Protein 7HI9 (pdb70)

Solvent-accessible surface area: 9323 Å² total; per-residue (Å²): 194,50,172,18,25,26,47,83,46,118,31,0,69,95,0,71,144,42,36,1,0,4,18,2,36,127,98,11,116,132,9,36,0,26,1,46,0,65,10,53,44,16,68,66,120,23,65,16,18,0,36,0,19,22,54,40,50,46,130,44,83,38,87,52,63,145,39,106,31,49,82,19,37,178,53,72,123,150,23,76,120,32,80,27,108,10,88,60,24,74,33,103,0,50,47,2,55,154,54,73,7,40,2,40,138,0,69,0,2,50,106,136,68,50,76,58,32,3,25,4,22,32,57,11,44,7,34,0,70,1,23,4,34,85,66,79,23,122,149,182,94,94,31,64,58,64,8,67,49,0,42,1,0,0,0,86,55,70,75,11,122,95,0,54,57,26,17,135,147,80,130

B-factor: mean 25.74, std 10.63, range [13.86, 92.2]

GO terms:
  GO:1990837 sequence-specific double-stranded DNA binding (F, IDA)
  GO:0005634 nucleus (C, IDA)
  GO:0007498 mesoderm development (P, TAS)
  GO:0008595 anterior/posterior axis specification, embryo (P, TAS)
  GO:0003007 heart morphogenesis (P, IDA)
  GO:0000785 chromatin (C, IDA)
  GO:0000978 RNA polymerase II cis-regulatory region sequence-specific DNA binding (F, IDA)
  GO:0000981 DNA-binding transcription factor activity, RNA polymerase II-specific (F, IDA)
  GO:0045944 positive regulation of transcription by RNA polymerase II (P, IDA)
  GO:0060379 cardiac muscle cell myoblast differentiation (P, IDA)
  GO:0061629 RNA polymerase II-specific DNA-binding transcription factor binding (F, IPI)
  GO:0005654 nucleoplasm (C, IDA)

Radius of gyration: 16.64 Å; Cα contacts (8 Å, |Δi|>4): 382; chains: 1; bounding box: 37×45×32 Å

Secondary structure (DSSP, 8-state):
--EEEETTHHHHHHHHHH--EEE-BSS-EE-SSPPEEEEESS-TTSEEEEEEEEEE--SSEEEEETTEEEEEESPPSPPP---EEPTT-SEEHHHHHHS-EE-TT-EEESS--STT-EE--TT-EEEEEEEEEETT-TT--EEEEE-GGG-EEEESS---HHHHHHHHHH-

Structure (mmCIF, N/CA/C/O backbone):
data_7HI9
#
_entry.id   7HI9
#
_cell.length_a   99.734
_cell.length_b   99.734
_cell.length_c   99.325
_cell.angle_alpha   90.000
_cell.angle_beta   90.000
_cell.angle_gamma   120.000
#
_symmetry.space_group_name_H-M   'H 3 2'
#
loop_
_entity.id
_entity.type
_entity.pdbx_description
1 polymer 'T-box transcription factor T'
2 non-polymer 'SODIUM ION'
3 water water
#
loop_
_atom_site.group_PDB
_atom_site.id
_atom_site.type_symbol
_atom_site.label_atom_id
_atom_site.label_alt_id
_atom_site.label_comp_id
_atom_site.label_asym_id
_atom_site.label_entity_id
_atom_site.label_seq_id
_atom_site.pdbx_PDB_ins_code
_atom_site.Cartn_x
_atom_site.Cartn_y
_atom_site.Cartn_z
_atom_site.occupancy
_atom_site.B_iso_or_equiv
_atom_site.auth_seq_id
_at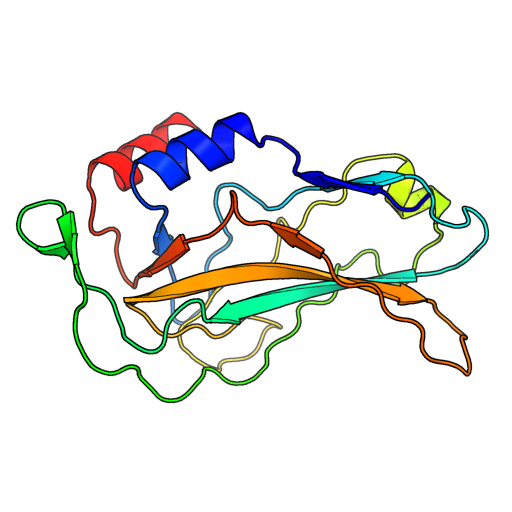om_site.auth_comp_id
_atom_site.auth_asym_id
_atom_site.auth_atom_id
_atom_site.pdbx_PDB_model_num
ATOM 1 N N . GLU A 1 2 ? 0.093 -7.215 1.589 1.00 31.16 41 GLU A N 1
ATOM 2 C CA . GLU A 1 2 ? 1.078 -8.284 1.901 1.00 32.21 41 GLU A CA 1
ATOM 3 C C . GLU A 1 2 ? 0.668 -9.563 1.148 1.00 28.44 41 GLU A C 1
ATOM 4 O O . GLU A 1 2 ? -0.564 -9.783 0.909 1.00 27.30 41 GLU A O 1
ATOM 10 N N . LEU A 1 3 ? 1.646 -10.400 0.811 1.00 22.92 42 LEU A N 1
ATOM 11 C CA . LEU A 1 3 ? 1.348 -11.696 0.148 1.00 21.10 42 LEU A CA 1
ATOM 12 C C . LEU A 1 3 ? 0.603 -12.584 1.145 1.00 21.23 42 LEU A C 1
ATOM 13 O O . LEU A 1 3 ? 1.111 -12.841 2.262 1.00 22.49 42 LEU A O 1
ATOM 18 N N . ARG A 1 4 ? -0.532 -13.090 0.705 1.00 19.56 43 ARG A N 1
ATOM 19 C CA . ARG A 1 4 ? -1.408 -14.003 1.469 1.00 21.34 43 ARG A CA 1
ATOM 20 C C . ARG A 1 4 ? -1.739 -15.171 0.554 1.00 18.93 43 ARG A C 1
ATOM 21 O O . ARG A 1 4 ? -2.283 -14.921 -0.531 1.00 20.86 43 ARG A O 1
ATOM 29 N N . VAL A 1 5 ? -1.479 -16.404 1.006 1.00 18.76 44 VAL A N 1
ATOM 30 C CA . VAL A 1 5 ? -1.860 -17.629 0.283 1.00 18.67 44 VAL A CA 1
ATOM 31 C C . VAL A 1 5 ? -2.745 -18.454 1.212 1.00 19.87 44 VAL A C 1
ATOM 32 O O . VAL A 1 5 ? -2.195 -19.109 2.115 1.00 25.18 44 VAL A O 1
ATOM 36 N N . GLY A 1 6 ? -4.024 -18.511 0.891 1.00 19.86 45 GLY A N 1
ATOM 37 C CA . GLY A 1 6 ? -5.036 -19.141 1.752 1.00 20.63 45 GLY A CA 1
ATOM 38 C C . GLY A 1 6 ? -5.483 -20.463 1.195 1.00 18.53 45 GLY A C 1
ATOM 39 O O . GLY A 1 6 ? -5.783 -20.544 0.013 1.00 18.82 45 GLY A O 1
ATOM 40 N N . LEU A 1 7 ? -5.623 -21.458 2.080 1.00 18.08 46 LEU A N 1
ATOM 41 C CA . LEU A 1 7 ? -6.161 -22.767 1.661 1.00 17.52 46 LEU A CA 1
ATOM 42 C C . LEU A 1 7 ? -7.651 -22.632 1.386 1.00 17.60 46 LEU A C 1
ATOM 43 O O . LEU A 1 7 ? -8.362 -22.130 2.230 1.00 19.99 46 LEU A O 1
ATOM 48 N N . GLU A 1 8 ? -8.053 -23.091 0.237 1.00 17.65 47 GLU A N 1
ATOM 49 C CA . GLU A 1 8 ? -9.493 -23.230 -0.089 1.00 18.26 47 GLU A CA 1
ATOM 50 C C . GLU A 1 8 ? -10.012 -24.539 0.497 1.00 18.75 47 GLU A C 1
ATOM 51 O O . GLU A 1 8 ? -9.264 -25.518 0.639 1.00 18.37 47 GLU A O 1
ATOM 57 N N . GLU A 1 9 ? -11.307 -24.567 0.759 1.00 18.90 48 GLU A N 1
ATOM 58 C CA . GLU A 1 9 ? -11.982 -25.788 1.258 1.00 18.86 48 GLU A CA 1
ATOM 59 C C . GLU A 1 9 ? -11.263 -26.299 2.507 1.00 17.91 48 GLU A C 1
ATOM 60 O O . GLU A 1 9 ? -11.156 -27.528 2.681 1.00 18.14 48 GLU A O 1
ATOM 66 N N . SER A 1 10 ? -10.814 -25.431 3.387 1.00 18.31 49 SER A N 1
ATOM 67 C CA . SER A 1 10 ? -10.100 -25.850 4.619 1.00 19.45 49 SER A CA 1
ATOM 68 C C . SER A 1 10 ? -11.010 -26.739 5.475 1.00 20.32 49 SER A C 1
ATOM 69 O O . SER A 1 10 ? -10.484 -27.710 6.061 1.00 21.71 49 SER A O 1
ATOM 72 N N . GLU A 1 11 ? -12.311 -26.470 5.550 1.00 20.60 50 GLU A N 1
ATOM 73 C CA . GLU A 1 11 ? -13.194 -27.282 6.421 1.00 20.86 50 GLU A CA 1
ATOM 74 C C . GLU A 1 11 ? -13.209 -28.704 5.870 1.00 19.52 50 GLU A C 1
ATOM 75 O O . GLU A 1 11 ? -13.227 -29.651 6.678 1.00 20.87 50 GLU A O 1
ATOM 81 N N . LEU A 1 12 ? -13.250 -28.864 4.559 1.00 19.10 51 LEU A N 1
ATOM 82 C CA . LEU A 1 12 ? -13.240 -30.206 3.910 1.00 19.89 51 LEU A CA 1
ATOM 83 C C . LEU A 1 12 ? -11.924 -30.903 4.242 1.00 19.56 51 LEU A C 1
ATOM 84 O O . LEU A 1 12 ? -11.909 -32.062 4.699 1.00 19.37 51 LEU A O 1
ATOM 89 N N . TRP A 1 13 ? -10.795 -30.220 4.078 1.00 18.56 52 TRP A N 1
ATOM 90 C CA . TRP A 1 13 ? -9.512 -30.858 4.421 1.00 18.33 52 TRP A CA 1
ATOM 91 C C . TRP A 1 13 ? -9.495 -31.257 5.894 1.00 18.54 52 TRP A C 1
ATOM 92 O O . TRP A 1 13 ? -8.945 -32.333 6.195 1.00 18.22 52 TRP A O 1
ATOM 103 N N . LEU A 1 14 ? -10.045 -30.427 6.775 1.00 20.53 53 LEU A N 1
ATOM 104 C CA . LEU A 1 14 ? -10.018 -30.724 8.231 1.00 20.29 53 LEU A CA 1
ATOM 105 C C . LEU A 1 14 ? -10.894 -31.965 8.541 1.00 20.26 53 LEU A C 1
ATOM 106 O O . LEU A 1 14 ? -10.538 -32.705 9.482 1.00 22.36 53 LEU A O 1
ATOM 111 N N . ARG A 1 15 ? -11.922 -32.249 7.759 1.00 20.01 54 ARG A N 1
ATOM 112 C CA . ARG A 1 15 ? -12.735 -33.468 7.986 1.00 21.36 54 ARG A CA 1
ATOM 113 C C . ARG A 1 15 ? -11.854 -34.684 7.727 1.00 21.19 54 ARG A C 1
ATOM 114 O O . ARG A 1 15 ? -11.966 -35.679 8.449 1.00 22.61 54 ARG A O 1
ATOM 122 N N . PHE A 1 16 ? -11.011 -34.627 6.697 1.00 19.14 55 PHE A N 1
ATOM 123 C CA . PHE A 1 16 ? -10.076 -35.732 6.392 1.00 19.26 55 PHE A CA 1
ATOM 124 C C . PHE A 1 16 ? -8.980 -35.795 7.440 1.00 19.09 55 PHE A C 1
ATOM 125 O O . PHE A 1 16 ? -8.691 -36.876 7.945 1.00 19.93 55 PHE A O 1
ATOM 133 N N . LYS A 1 17 ? -8.427 -34.644 7.820 1.00 18.72 56 LYS A N 1
ATOM 134 C CA . LYS A 1 17 ? -7.308 -34.641 8.783 1.00 19.59 56 LYS A CA 1
ATOM 135 C C . LYS A 1 17 ? -7.766 -35.188 10.139 1.00 19.60 56 LYS A C 1
ATOM 136 O O . LYS A 1 17 ? -6.974 -35.881 10.814 1.00 21.34 56 LYS A O 1
ATOM 142 N N . GLU A 1 18 ? -9.008 -34.930 10.522 1.00 20.73 57 GLU A N 1
ATOM 143 C CA . GLU A 1 18 ? -9.488 -35.443 11.840 1.00 26.84 57 GLU A CA 1
ATOM 144 C C . GLU A 1 18 ? -9.426 -36.978 11.846 1.00 26.12 57 GLU A C 1
ATOM 145 O O . GLU A 1 18 ? -9.134 -37.521 12.937 1.00 26.29 57 GLU A O 1
ATOM 151 N N . LEU A 1 19 ? -9.588 -37.645 10.703 1.00 22.67 58 LEU A N 1
ATOM 152 C CA . LEU A 1 19 ? -9.533 -39.129 10.593 1.00 22.85 58 LEU A CA 1
ATOM 153 C C . LEU A 1 19 ? -8.099 -39.626 10.397 1.00 20.78 58 LEU A C 1
ATOM 154 O O . LEU A 1 19 ? -7.851 -40.828 10.502 1.00 21.16 58 LEU A O 1
ATOM 159 N N . THR A 1 20 ? -7.188 -38.684 10.115 1.00 18.38 59 THR A N 1
ATOM 160 C CA . THR A 1 20 ? -5.855 -38.912 9.535 1.00 18.17 59 THR A CA 1
ATOM 161 C C . THR A 1 20 ? -6.068 -39.121 8.056 1.00 17.34 59 THR A C 1
ATOM 162 O O . THR A 1 20 ? -6.619 -40.144 7.617 1.00 16.28 59 THR A O 1
ATOM 166 N N . ASN A 1 21 ? -5.601 -38.187 7.237 1.00 16.57 60 ASN A N 1
ATOM 167 C CA . ASN A 1 21 ? -5.871 -38.255 5.793 1.00 16.21 60 ASN A CA 1
ATOM 168 C C . ASN A 1 21 ? -4.927 -39.271 5.140 1.00 16.82 60 ASN A C 1
ATOM 169 O O . ASN A 1 21 ? -3.778 -39.506 5.634 1.00 16.50 60 ASN A O 1
ATOM 174 N N . GLU A 1 22 ? -5.347 -39.924 4.078 1.00 16.45 61 GLU A N 1
ATOM 175 C CA . GLU A 1 22 ? -4.597 -40.919 3.309 1.00 16.34 61 GLU A CA 1
ATOM 176 C C . GLU A 1 22 ? -4.693 -40.545 1.828 1.00 17.21 61 GLU A C 1
ATOM 177 O O . GLU A 1 22 ? -5.814 -40.147 1.365 1.00 18.49 61 GLU A O 1
ATOM 183 N N . MET A 1 23 ? -3.619 -40.673 1.080 1.00 17.03 62 MET A N 1
ATOM 184 C CA . MET A 1 23 ? -3.664 -40.523 -0.379 1.00 17.12 62 MET A CA 1
ATOM 185 C C . MET A 1 23 ? -3.087 -41.779 -0.995 1.00 18.36 62 MET A C 1
ATOM 186 O O . MET A 1 23 ? -1.992 -42.194 -0.579 1.00 19.83 62 MET A O 1
ATOM 191 N N . ILE A 1 24 ? -3.777 -42.350 -1.970 1.00 18.48 63 ILE A N 1
ATOM 192 C CA . ILE A 1 24 ? -3.270 -43.521 -2.729 1.00 20.81 63 ILE A CA 1
ATOM 193 C C . ILE A 1 24 ? -2.100 -43.144 -3.619 1.00 20.29 63 ILE A C 1
ATOM 194 O O . ILE A 1 24 ? -2.178 -42.149 -4.374 1.00 23.75 63 ILE A O 1
ATOM 199 N N . VAL A 1 25 ? -1.053 -43.944 -3.589 1.00 21.10 64 VAL A N 1
ATOM 200 C CA . VAL A 1 25 ? 0.064 -43.910 -4.557 1.00 20.21 64 VAL A CA 1
ATOM 201 C C . VAL A 1 25 ? -0.026 -45.201 -5.380 1.00 24.70 64 VAL A C 1
ATOM 202 O O . VAL A 1 25 ? -0.345 -46.265 -4.792 1.00 25.92 64 VAL A O 1
ATOM 206 N N . THR A 1 26 ? 0.191 -45.078 -6.689 1.00 26.27 65 THR A N 1
ATOM 207 C CA . THR A 1 26 ? 0.159 -46.211 -7.644 1.00 27.34 65 THR A CA 1
ATOM 208 C C . THR A 1 26 ? 1.343 -46.099 -8.594 1.00 27.90 65 THR A C 1
ATOM 209 O O . THR A 1 26 ? 2.009 -45.027 -8.678 1.00 24.21 65 THR A O 1
ATOM 213 N N . LYS A 1 27 ? 1.608 -47.187 -9.314 1.00 29.04 66 LYS A N 1
ATOM 214 C CA . LYS A 1 27 ? 2.717 -47.219 -10.286 1.00 31.87 66 LYS A CA 1
ATOM 215 C C . LYS A 1 27 ? 2.537 -46.068 -11.286 1.00 29.99 66 LYS A C 1
ATOM 216 O O . LYS A 1 27 ? 3.524 -45.357 -11.554 1.00 30.71 66 LYS A O 1
ATOM 222 N N . ASN A 1 28 ? 1.318 -45.871 -11.773 1.00 31.72 67 ASN A N 1
ATOM 223 C CA . ASN A 1 28 ? 1.097 -44.922 -12.895 1.00 34.73 67 ASN A CA 1
ATOM 224 C C . ASN A 1 28 ? 0.649 -43.560 -12.370 1.00 33.85 67 ASN A C 1
ATOM 225 O O . ASN A 1 28 ? 0.577 -42.600 -13.188 1.00 34.57 67 ASN A O 1
ATOM 230 N N . GLY A 1 29 ? 0.399 -43.461 -11.066 1.00 30.23 68 GLY A N 1
ATOM 231 C CA . GLY A 1 29 ? 0.124 -42.169 -10.410 1.00 28.06 68 GLY A CA 1
ATOM 232 C C . GLY A 1 29 ? -1.355 -41.927 -10.262 1.00 27.06 68 GLY A C 1
ATOM 233 O O . GLY A 1 29 ? -2.133 -42.292 -11.173 1.00 28.78 68 GLY A O 1
ATOM 234 N N . ARG A 1 30 ? -1.733 -41.310 -9.144 1.00 24.03 69 ARG A N 1
ATOM 235 C CA . ARG A 1 30 ? -3.125 -41.086 -8.745 1.00 23.53 69 ARG A CA 1
ATOM 236 C C . ARG A 1 30 ? -3.292 -39.615 -8.363 1.00 24.54 69 ARG A C 1
ATOM 237 O O . ARG A 1 30 ? -2.500 -39.085 -7.546 1.00 22.64 69 ARG A O 1
ATOM 245 N N . ARG A 1 31 ? -4.317 -38.980 -8.908 1.00 23.25 70 ARG A N 1
ATOM 246 C CA . ARG A 1 31 ? -4.702 -37.603 -8.511 1.00 23.10 70 ARG A CA 1
ATOM 247 C C . ARG A 1 31 ? -5.158 -37.584 -7.054 1.00 23.67 70 ARG A C 1
ATOM 248 O O . ARG A 1 31 ? -5.618 -38.600 -6.515 1.00 23.15 70 ARG A O 1
ATOM 256 N N . MET A 1 32 ? -5.008 -36.435 -6.416 1.00 20.79 71 MET A N 1
ATOM 257 C CA . MET A 1 32 ? -5.416 -36.255 -5.017 1.00 21.68 71 MET A CA 1
ATOM 258 C C . MET A 1 32 ? -6.908 -35.959 -4.912 1.00 21.21 71 MET A C 1
ATOM 259 O O . MET A 1 32 ? -7.485 -35.252 -5.796 1.00 21.34 71 MET A O 1
ATOM 264 N N . PHE A 1 33 ? -7.527 -36.411 -3.833 1.00 19.96 72 PHE A N 1
ATOM 265 C CA . PHE A 1 33 ? -8.802 -35.888 -3.316 1.00 19.19 72 PHE A CA 1
ATOM 266 C C . PHE A 1 33 ? -8.700 -35.712 -1.817 1.00 20.26 72 PHE A C 1
ATOM 267 O O . PHE A 1 33 ? -8.336 -36.682 -1.149 1.00 23.36 72 PHE A O 1
ATOM 275 N N . PRO A 1 34 ? -9.033 -34.561 -1.214 1.00 20.23 73 PRO A N 1
ATOM 276 C CA . PRO A 1 34 ? -9.340 -33.326 -1.939 1.00 19.55 73 PRO A CA 1
ATOM 277 C C . PRO A 1 34 ? -8.155 -32.873 -2.805 1.00 20.58 73 PRO A C 1
ATOM 278 O O . PRO A 1 34 ? -7.031 -33.255 -2.615 1.00 20.40 73 PRO A O 1
ATOM 282 N N . VAL A 1 35 ? -8.492 -31.985 -3.732 1.00 23.07 74 VAL A N 1
ATOM 283 C CA . VAL A 1 35 ? -7.489 -31.269 -4.549 1.00 21.78 74 VAL A CA 1
ATOM 284 C C . VAL A 1 35 ? -6.994 -30.074 -3.750 1.00 19.35 74 VAL A C 1
ATOM 285 O O . VAL A 1 35 ? -7.814 -29.317 -3.209 1.00 21.59 74 VAL A O 1
ATOM 289 N N . LEU A 1 36 ? -5.684 -29.860 -3.781 1.00 18.39 75 LEU A N 1
ATOM 290 C CA . LEU A 1 36 ? -5.082 -28.643 -3.184 1.00 18.40 75 LEU A CA 1
ATOM 291 C C . LEU A 1 36 ? -5.409 -27.430 -4.052 1.00 19.06 75 LEU A C 1
ATOM 292 O O . LEU A 1 36 ? -5.053 -27.416 -5.209 1.00 18.40 75 LEU A O 1
ATOM 297 N N . LYS A 1 37 ? -6.078 -26.463 -3.442 1.00 17.31 76 LYS A N 1
ATOM 298 C CA . LYS A 1 37 ? -6.502 -25.199 -4.103 1.00 17.88 76 LYS A CA 1
ATOM 299 C C . LYS A 1 37 ? -6.230 -24.076 -3.123 1.00 17.19 76 LYS A C 1
ATOM 300 O O . LYS A 1 37 ? -6.530 -24.195 -1.956 1.00 17.05 76 LYS A O 1
ATOM 306 N N . VAL A 1 38 ? -5.648 -22.983 -3.627 1.00 16.70 77 VAL A N 1
ATOM 307 C CA . VAL A 1 38 ? -5.349 -21.813 -2.774 1.00 16.95 77 VAL A CA 1
ATOM 308 C C . VAL A 1 38 ? -5.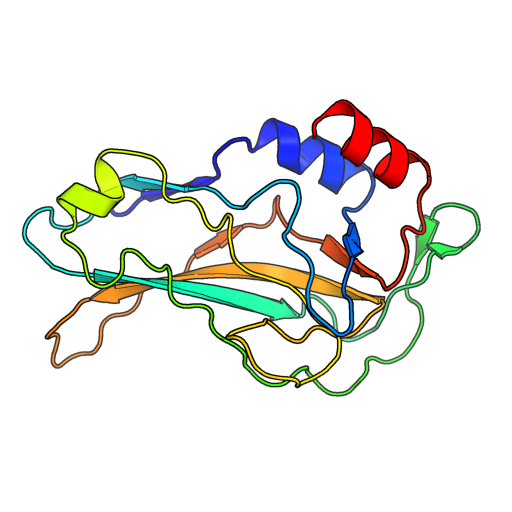829 -20.539 -3.434 1.00 16.64 77 VAL A C 1
ATOM 309 O O . VAL A 1 38 ? -5.872 -20.445 -4.646 1.00 19.74 77 VAL A O 1
ATOM 313 N N . ASN A 1 39 ? -6.137 -19.582 -2.583 1.00 17.44 78 ASN A N 1
ATOM 314 C CA . ASN A 1 39 ? -6.417 -18.201 -3.024 1.00 17.75 78 ASN A CA 1
ATOM 315 C C . ASN A 1 39 ? -5.189 -17.353 -2.692 1.00 17.57 78 ASN A C 1
ATOM 316 O O . ASN A 1 39 ? -4.388 -17.672 -1.789 1.00 18.41 78 ASN A O 1
ATOM 321 N N . VAL A 1 40 ? -4.937 -16.408 -3.559 1.00 17.11 79 VAL A N 1
ATOM 322 C CA . VAL A 1 40 ? -3.700 -15.592 -3.491 1.00 18.15 79 VAL A CA 1
ATOM 323 C C . VAL A 1 40 ? -4.076 -14.119 -3.573 1.00 18.06 79 VAL A C 1
ATOM 324 O O . VAL A 1 40 ? -4.802 -13.709 -4.488 1.00 18.78 79 VAL A O 1
ATOM 328 N N . SER A 1 41 ? -3.510 -13.356 -2.664 1.00 19.37 80 SER A N 1
ATOM 329 C CA . SER A 1 41 ? -3.523 -11.879 -2.771 1.00 20.00 80 SER A CA 1
ATOM 330 C C . SER A 1 41 ? -2.128 -11.326 -2.482 1.00 18.46 80 SER A C 1
ATOM 331 O O . SER A 1 41 ? -1.329 -11.976 -1.860 1.00 17.85 80 SER A O 1
ATOM 334 N N . GLY A 1 42 ? -1.860 -10.109 -2.938 1.00 19.04 81 GLY A N 1
ATOM 335 C CA . GLY A 1 42 ? -0.626 -9.403 -2.577 1.00 18.36 81 GLY A CA 1
ATOM 336 C C . GLY A 1 42 ? 0.545 -9.717 -3.478 1.00 18.65 81 GLY A C 1
ATOM 337 O O . GLY A 1 42 ? 1.686 -9.326 -3.119 1.00 21.85 81 GLY A O 1
ATOM 338 N N . LEU A 1 43 ? 0.348 -10.415 -4.607 1.00 18.01 82 LEU A N 1
ATOM 339 C CA . LEU A 1 43 ? 1.382 -10.455 -5.681 1.00 17.93 82 LEU A CA 1
ATOM 340 C C . LEU A 1 43 ? 1.341 -9.112 -6.418 1.00 17.41 82 LEU A C 1
ATOM 341 O O . LEU A 1 43 ? 0.342 -8.386 -6.328 1.00 18.49 82 LEU A O 1
ATOM 346 N N . ASP A 1 44 ? 2.424 -8.825 -7.148 1.00 17.97 83 ASP A N 1
ATOM 347 C CA . ASP A 1 44 ? 2.425 -7.711 -8.112 1.00 19.03 83 ASP A CA 1
ATOM 348 C C . ASP A 1 44 ? 1.590 -8.198 -9.277 1.00 18.22 83 ASP A C 1
ATOM 349 O O . ASP A 1 44 ? 1.973 -9.160 -9.920 1.00 17.73 83 ASP A O 1
ATOM 354 N N . PRO A 1 45 ? 0.425 -7.598 -9.551 1.00 17.75 84 PRO A N 1
ATOM 355 C CA . PRO A 1 45 ? -0.382 -8.037 -10.685 1.00 17.76 84 PRO A CA 1
ATOM 356 C C . PRO A 1 45 ? 0.353 -8.013 -12.030 1.00 19.52 84 PRO A C 1
ATOM 357 O O . PRO A 1 45 ? 0.010 -8.795 -12.901 1.00 20.04 84 PRO A O 1
ATOM 361 N N . ASN A 1 46 ? 1.322 -7.104 -12.165 1.00 20.10 85 ASN A N 1
ATOM 362 C CA . ASN A 1 46 ? 2.073 -6.873 -13.409 1.00 21.34 85 ASN A CA 1
ATOM 363 C C . ASN A 1 46 ? 3.239 -7.855 -13.566 1.00 21.05 85 ASN A C 1
ATOM 364 O O . ASN A 1 46 ? 3.746 -8.019 -14.688 1.00 23.73 85 ASN A O 1
ATOM 369 N N . ALA A 1 47 ? 3.719 -8.477 -12.494 1.00 18.11 86 ALA A N 1
ATOM 370 C CA . ALA A 1 47 ? 4.895 -9.354 -12.561 1.00 18.64 86 ALA A CA 1
ATOM 371 C C . ALA A 1 47 ? 4.487 -10.746 -13.013 1.00 18.06 86 ALA A C 1
ATOM 372 O O . ALA A 1 47 ? 3.300 -11.024 -13.001 1.00 18.00 86 ALA A O 1
ATOM 374 N N . MET A 1 48 ? 5.455 -11.556 -13.428 1.00 17.92 87 MET A N 1
ATOM 375 C CA . MET A 1 48 ? 5.181 -12.961 -13.808 1.00 17.12 87 MET A CA 1
ATOM 376 C C . MET A 1 48 ? 5.796 -13.857 -12.763 1.00 17.03 87 MET A C 1
ATOM 377 O O . MET A 1 48 ? 6.841 -13.555 -12.210 1.00 17.47 87 MET A O 1
ATOM 382 N N . TYR A 1 49 ? 5.083 -14.925 -12.462 1.00 16.79 88 TYR A N 1
ATOM 383 C CA . TYR A 1 49 ? 5.437 -15.933 -11.459 1.00 17.28 88 TYR A CA 1
ATOM 384 C C . TYR A 1 49 ? 5.125 -17.330 -11.980 1.00 16.85 88 TYR A C 1
ATOM 385 O O . TYR A 1 49 ? 4.190 -17.501 -12.767 1.00 16.33 88 TYR A O 1
ATOM 394 N N . SER A 1 50 ? 5.888 -18.310 -11.504 1.00 17.51 89 SER A N 1
ATOM 395 C CA . SER A 1 50 ? 5.532 -19.744 -11.593 1.00 16.84 89 SER A CA 1
ATOM 396 C C . SER A 1 50 ? 5.144 -20.263 -10.203 1.00 16.04 89 SER A C 1
ATOM 397 O O . SER A 1 50 ? 5.676 -19.758 -9.187 1.00 16.05 89 SER A O 1
ATOM 400 N N . PHE A 1 51 ? 4.192 -21.170 -10.182 1.00 16.20 90 PHE A N 1
ATOM 401 C CA . PHE A 1 51 ? 3.721 -21.843 -8.947 1.00 17.00 90 PHE A CA 1
ATOM 402 C C . PHE A 1 51 ? 4.236 -23.271 -8.992 1.00 17.50 90 PHE A C 1
ATOM 403 O O . PHE A 1 51 ? 3.974 -23.969 -9.965 1.00 18.68 90 PHE A O 1
ATOM 411 N N . LEU A 1 52 ? 4.914 -23.698 -7.938 1.00 17.38 91 LEU A N 1
ATOM 412 C CA . LEU A 1 52 ? 5.466 -25.065 -7.827 1.00 18.43 91 LEU A CA 1
ATOM 413 C C . LEU A 1 52 ? 4.878 -25.728 -6.576 1.00 18.06 91 LEU A C 1
ATOM 414 O O . LEU A 1 52 ? 4.537 -25.059 -5.597 1.00 18.95 91 LEU A O 1
ATOM 419 N N . LEU A 1 53 ? 4.777 -27.046 -6.621 1.00 18.77 92 LEU A N 1
ATOM 420 C CA . LEU A 1 53 ? 4.258 -27.824 -5.480 1.00 17.25 92 LEU A CA 1
ATOM 421 C C . LEU A 1 53 ? 5.263 -28.918 -5.177 1.00 16.84 92 LEU A C 1
ATOM 422 O O . LEU A 1 53 ? 5.618 -29.664 -6.094 1.00 18.21 92 LEU A O 1
ATOM 427 N N . ASP A 1 54 ? 5.579 -29.092 -3.909 1.00 16.80 93 ASP A N 1
ATOM 428 C CA . ASP A 1 54 ? 6.326 -30.294 -3.477 1.00 17.79 93 ASP A CA 1
ATOM 429 C C . ASP A 1 54 ? 5.705 -30.789 -2.185 1.00 17.98 93 ASP A C 1
ATOM 430 O O . ASP A 1 54 ? 4.768 -30.189 -1.672 1.00 16.96 93 ASP A O 1
ATOM 435 N N . PHE A 1 55 ? 6.252 -31.886 -1.660 1.00 17.83 94 PHE A N 1
ATOM 436 C CA . PHE A 1 55 ? 5.695 -32.602 -0.501 1.00 18.52 94 PHE A CA 1
ATOM 437 C C . PHE A 1 55 ? 6.806 -32.845 0.497 1.00 19.24 94 PHE A C 1
ATOM 438 O O . PHE A 1 55 ? 7.818 -33.435 0.088 1.00 24.20 94 PHE A O 1
ATOM 446 N N . VAL A 1 56 ? 6.663 -32.287 1.688 1.00 19.16 95 VAL A N 1
ATOM 447 C CA . VAL A 1 56 ? 7.728 -32.370 2.714 1.00 18.28 95 VAL A CA 1
ATOM 448 C C . VAL A 1 56 ? 7.424 -33.558 3.636 1.00 18.94 95 VAL A C 1
ATOM 449 O O . VAL A 1 56 ? 6.305 -33.629 4.125 1.00 18.81 95 VAL A O 1
ATOM 453 N N . ALA A 1 57 ? 8.396 -34.432 3.844 1.00 21.65 96 ALA A N 1
ATOM 454 C CA . ALA A 1 57 ? 8.308 -35.553 4.807 1.00 21.81 96 ALA A CA 1
ATOM 455 C C . ALA A 1 57 ? 8.135 -34.990 6.206 1.00 21.43 96 ALA A C 1
ATOM 456 O O . ALA A 1 57 ? 8.933 -34.143 6.623 1.00 22.05 96 ALA A O 1
ATOM 458 N N . ALA A 1 58 ? 7.128 -35.468 6.959 1.00 20.82 97 ALA A N 1
ATOM 459 C CA . ALA A 1 58 ? 6.725 -34.897 8.263 1.00 22.77 97 ALA A CA 1
ATOM 460 C C . ALA A 1 58 ? 7.525 -35.555 9.397 1.00 25.78 97 ALA A C 1
ATOM 461 O O . ALA A 1 58 ? 7.706 -34.901 10.450 1.00 29.08 97 ALA A O 1
ATOM 463 N N . ASP A 1 59 ? 8.078 -36.756 9.221 1.00 25.37 98 ASP A N 1
ATOM 464 C CA . ASP A 1 59 ? 8.532 -37.551 10.399 1.00 25.75 98 ASP A CA 1
ATOM 465 C C . ASP A 1 59 ? 9.818 -38.301 10.117 1.00 25.47 98 ASP A C 1
ATOM 466 O O . ASP A 1 59 ? 10.063 -38.644 8.962 1.00 26.72 98 ASP A O 1
ATOM 471 N N . ASN A 1 60 ? 10.541 -38.672 11.198 1.00 25.16 99 ASN A N 1
ATOM 472 C CA . ASN A 1 60 ? 11.743 -39.547 11.120 1.00 27.59 99 ASN A CA 1
ATOM 473 C C . ASN A 1 60 ? 11.345 -41.010 11.367 1.00 26.30 99 ASN A C 1
ATOM 474 O O . ASN A 1 60 ? 12.164 -41.804 11.863 1.00 26.87 99 ASN A O 1
ATOM 479 N N . HIS A 1 61 ? 10.140 -41.397 10.981 1.00 24.05 100 HIS A N 1
ATOM 480 C CA . HIS A 1 61 ? 9.635 -42.773 11.152 1.00 21.75 100 HIS A CA 1
ATOM 481 C C . HIS A 1 61 ? 8.455 -42.947 10.207 1.00 21.79 100 HIS A C 1
ATOM 482 O O . HIS A 1 61 ? 7.955 -41.919 9.657 1.00 23.64 100 HIS A O 1
ATOM 489 N N . ARG A 1 62 ? 8.090 -44.173 9.983 1.00 22.18 101 ARG A N 1
ATOM 490 C CA . ARG A 1 62 ? 6.890 -44.496 9.201 1.00 21.87 101 ARG A CA 1
ATOM 491 C C . ARG A 1 62 ? 5.740 -44.750 10.162 1.00 19.67 101 ARG A C 1
ATOM 492 O O . ARG A 1 62 ? 5.854 -44.709 11.365 1.00 19.17 101 ARG A O 1
ATOM 500 N N . TRP A 1 63 ? 4.597 -44.956 9.561 1.00 18.03 102 TRP A N 1
ATOM 501 C CA . TRP A 1 63 ? 3.323 -45.127 10.269 1.00 18.66 102 TRP A CA 1
ATOM 502 C C . TRP A 1 63 ? 2.768 -46.507 9.918 1.00 17.72 102 TRP A C 1
ATOM 503 O O . TRP A 1 63 ? 3.138 -47.106 8.903 1.00 19.30 102 TRP A O 1
ATOM 514 N N A LYS A 1 64 ? 1.873 -46.980 10.770 0.50 19.70 103 LYS A N 1
ATOM 515 N N B LYS A 1 64 ? 1.879 -46.987 10.771 0.50 18.80 103 LYS A N 1
ATOM 516 C CA A LYS A 1 64 ? 1.093 -48.210 10.537 0.50 19.78 103 LYS A CA 1
ATOM 517 C CA B LYS A 1 64 ? 1.089 -48.204 10.509 0.50 18.27 103 LYS A CA 1
ATOM 518 C C A LYS A 1 64 ? -0.263 -48.071 11.217 0.50 18.07 103 LYS A C 1
ATOM 519 C C B LYS A 1 64 ? -0.258 -48.079 11.216 0.50 17.23 103 LYS A C 1
ATOM 520 O O A LYS A 1 64 ? -0.369 -47.380 12.225 0.50 17.64 103 LYS A O 1
ATOM 521 O O B LYS A 1 64 ? -0.361 -47.389 12.224 0.50 16.82 103 LYS A O 1
ATOM 532 N N . TYR A 1 65 ? -1.267 -48.709 10.609 1.00 18.45 104 TYR A N 1
ATOM 533 C CA . TYR A 1 65 ? -2.656 -48.644 11.073 1.00 19.11 104 TYR A CA 1
ATOM 534 C C . TYR A 1 65 ? -2.960 -49.940 11.807 1.00 19.46 104 TYR A C 1
ATOM 535 O O . TYR A 1 65 ? -2.888 -50.982 11.168 1.00 21.07 104 TYR A O 1
ATOM 544 N N . VAL A 1 66 ? -3.088 -49.823 13.120 1.00 18.77 105 VAL A N 1
ATOM 545 C CA . VAL A 1 66 ? -3.194 -50.988 14.047 1.00 20.85 105 VAL A CA 1
ATOM 546 C C . VAL A 1 66 ? -4.407 -50.773 14.931 1.00 18.51 105 VAL A C 1
ATOM 547 O O . VAL A 1 66 ? -4.475 -49.761 15.612 1.00 19.70 105 VAL A O 1
ATOM 551 N N . ASN A 1 67 ? -5.328 -51.735 14.955 1.00 21.00 106 ASN A N 1
ATOM 552 C CA . ASN A 1 67 ? -6.541 -51.665 15.818 1.00 22.34 106 ASN A CA 1
ATOM 553 C C . ASN A 1 67 ? -7.261 -50.331 15.607 1.00 20.66 106 ASN A C 1
ATOM 554 O O . ASN A 1 67 ? -7.721 -49.718 16.583 1.00 21.76 106 ASN A O 1
ATOM 559 N N . GLY A 1 68 ? -7.355 -49.872 14.343 1.00 23.14 107 GLY A N 1
ATOM 560 C CA . GLY A 1 68 ? -8.121 -48.667 13.973 1.00 25.95 107 GLY A CA 1
ATOM 561 C C . GLY A 1 68 ? -7.427 -47.354 14.305 1.00 24.30 107 GLY A C 1
ATOM 562 O O . GLY A 1 68 ? -8.103 -46.308 14.363 1.00 31.72 107 GLY A O 1
ATOM 563 N N . GLU A 1 69 ? -6.108 -47.388 14.573 1.00 23.98 108 GLU A N 1
ATOM 564 C CA . GLU A 1 69 ? -5.349 -46.186 14.977 1.00 25.44 108 GLU A CA 1
ATOM 565 C C . GLU A 1 69 ? -4.036 -46.154 14.207 1.00 21.75 108 GLU A C 1
ATOM 566 O O . GLU A 1 69 ? -3.377 -47.190 14.052 1.00 22.51 108 GLU A O 1
ATOM 572 N N . TRP A 1 70 ? -3.637 -44.972 13.758 1.00 19.95 109 TRP A N 1
ATOM 573 C CA . TRP A 1 70 ? -2.295 -44.803 13.174 1.00 19.59 109 TRP A CA 1
ATOM 574 C C . TRP A 1 70 ? -1.297 -44.670 14.326 1.00 20.74 109 TRP A C 1
ATOM 575 O O . TRP A 1 70 ? -1.501 -43.865 15.255 1.00 22.56 109 TRP A O 1
ATOM 586 N N . VAL A 1 71 ? -0.255 -45.460 14.268 1.00 18.41 110 VAL A N 1
ATOM 587 C CA . VAL A 1 71 ? 0.818 -45.454 15.300 1.00 20.13 110 VAL A CA 1
ATOM 588 C C . VAL A 1 71 ? 2.154 -45.500 14.583 1.00 18.43 110 VAL A C 1
ATOM 589 O O . VAL A 1 71 ? 2.295 -45.937 13.444 1.00 17.16 110 VAL A O 1
ATOM 593 N N . PRO A 1 72 ? 3.238 -45.069 15.268 1.00 19.13 111 PRO A N 1
ATOM 594 C CA . PRO A 1 72 ? 4.574 -45.251 14.715 1.00 18.45 111 PRO A CA 1
ATOM 595 C C . PRO A 1 72 ? 4.851 -46.700 14.290 1.00 20.23 111 PRO A C 1
ATOM 596 O O . PRO A 1 72 ? 4.569 -47.611 15.061 1.00 20.59 111 PRO A O 1
ATOM 600 N N . GLY A 1 73 ? 5.354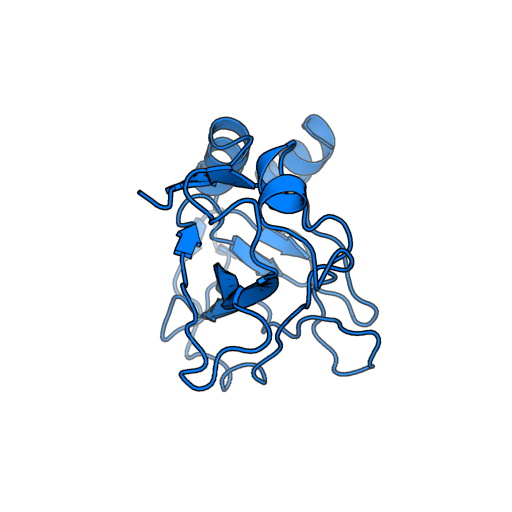 -46.892 13.071 1.00 20.24 112 GLY A N 1
ATOM 601 C CA . GLY A 1 73 ? 5.395 -48.198 12.385 1.00 23.57 112 GLY A CA 1
ATOM 602 C C . GLY A 1 73 ? 6.795 -48.620 11.979 1.00 23.69 112 GLY A C 1
ATOM 603 O O . GLY A 1 73 ? 6.950 -49.585 11.196 1.00 27.12 112 GLY A O 1
ATOM 604 N N . GLY A 1 74 ? 7.819 -47.924 12.455 1.00 21.22 113 GLY A N 1
ATOM 605 C CA . GLY A 1 74 ? 9.181 -48.344 12.097 1.00 24.46 113 GLY A CA 1
ATOM 606 C C . GLY A 1 74 ? 10.076 -47.212 11.673 1.00 26.12 113 GLY A C 1
ATOM 607 O O . GLY A 1 74 ? 9.641 -46.053 11.617 1.00 24.39 113 GLY A O 1
ATOM 608 N N . LYS A 1 75 ? 11.344 -47.536 11.377 1.00 30.01 114 LYS A N 1
ATOM 609 C CA . LYS A 1 75 ? 12.278 -46.518 10.883 1.00 31.86 114 LYS A CA 1
ATOM 610 C C . LYS A 1 75 ? 11.829 -46.212 9.457 1.00 32.27 114 LYS A C 1
ATOM 611 O O . LYS A 1 75 ? 11.155 -47.002 8.783 1.00 29.65 114 LYS A O 1
ATOM 617 N N . PRO A 1 76 ? 12.153 -45.010 8.979 1.00 30.69 115 PRO A N 1
ATOM 618 C CA . PRO A 1 76 ? 11.696 -44.587 7.662 1.00 32.30 115 PRO A CA 1
ATOM 619 C C . PRO A 1 76 ? 12.557 -45.201 6.554 1.0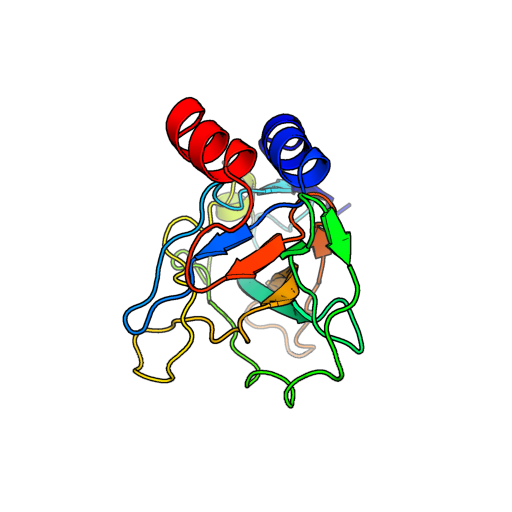0 32.52 115 PRO A C 1
ATOM 620 O O . PRO A 1 76 ? 13.695 -45.648 6.792 1.00 30.55 115 PRO A O 1
ATOM 624 N N . GLU A 1 77 ? 11.979 -45.240 5.364 1.00 29.46 116 GLU A N 1
ATOM 625 C CA . GLU A 1 77 ? 12.721 -45.479 4.116 1.00 30.84 116 GLU A CA 1
ATOM 626 C C . GLU A 1 77 ? 13.557 -44.219 3.882 1.00 32.30 116 GLU A C 1
ATOM 627 O O . GLU A 1 77 ? 13.269 -43.133 4.381 1.00 30.91 116 GLU A O 1
ATOM 633 N N . PRO A 1 78 ? 14.708 -44.345 3.203 1.00 28.16 117 PRO A N 1
ATOM 634 C CA . PRO A 1 78 ? 15.408 -43.188 2.668 1.00 28.98 117 PRO A CA 1
ATOM 635 C C . PRO A 1 78 ? 14.425 -42.242 1.962 1.00 29.46 117 PRO A C 1
ATOM 636 O O . PRO A 1 78 ? 13.518 -42.728 1.309 1.00 28.17 117 PRO A O 1
ATOM 640 N N . GLN A 1 79 ? 14.677 -40.947 2.102 1.00 32.24 118 GLN A N 1
ATOM 641 C CA . GLN A 1 79 ? 13.848 -39.850 1.536 1.00 36.06 118 GLN A CA 1
ATOM 642 C C . GLN A 1 79 ? 13.560 -40.096 0.062 1.00 37.82 118 GLN A C 1
ATOM 643 O O . GLN A 1 79 ? 14.502 -40.319 -0.703 1.00 34.93 118 GLN A O 1
ATOM 649 N N . ALA A 1 80 ? 12.287 -39.979 -0.322 1.00 36.63 119 ALA A N 1
ATOM 650 C CA . ALA A 1 80 ? 11.843 -39.963 -1.729 1.00 38.37 119 ALA A CA 1
ATOM 651 C C . ALA A 1 80 ? 12.698 -38.948 -2.495 1.00 39.88 119 ALA A C 1
ATOM 652 O O . ALA A 1 80 ? 13.141 -37.954 -1.915 1.00 38.18 119 ALA A O 1
ATOM 654 N N . PRO A 1 81 ? 13.022 -39.184 -3.788 1.00 44.73 120 PRO A N 1
ATOM 655 C CA . PRO A 1 81 ? 13.747 -38.183 -4.575 1.00 50.77 120 PRO A CA 1
ATOM 656 C C . PRO A 1 81 ? 12.968 -36.859 -4.542 1.00 51.30 120 PRO A C 1
ATOM 657 O O . PRO A 1 81 ? 11.744 -36.898 -4.498 1.00 51.00 120 PRO A O 1
ATOM 661 N N . SER A 1 82 ? 13.669 -35.727 -4.485 1.00 51.50 121 SER A N 1
ATOM 662 C CA . SER A 1 82 ? 13.039 -34.383 -4.545 1.00 52.16 121 SER A CA 1
ATOM 663 C C . SER A 1 82 ? 12.283 -34.285 -5.875 1.00 43.50 121 SER A C 1
ATOM 664 O O . SER A 1 82 ? 12.936 -34.397 -6.941 1.00 45.12 121 SER A O 1
ATOM 667 N N . CYS A 1 83 ? 10.954 -34.246 -5.813 1.00 32.92 122 CYS A N 1
ATOM 668 C CA . CYS A 1 83 ? 10.071 -34.077 -6.990 1.00 30.85 122 CYS A CA 1
ATOM 669 C C . CYS A 1 83 ? 9.298 -32.768 -6.825 1.00 28.18 122 CYS A C 1
ATOM 670 O O . CYS A 1 83 ? 8.597 -32.590 -5.806 1.00 29.47 122 CYS A O 1
ATOM 673 N N . VAL A 1 84 ? 9.407 -31.884 -7.815 1.00 25.37 123 VAL A N 1
ATOM 674 C CA . VAL A 1 84 ? 8.631 -30.624 -7.838 1.00 25.40 123 VAL A CA 1
ATOM 675 C C . VAL A 1 84 ? 7.659 -30.674 -9.020 1.00 25.86 123 VAL A C 1
ATOM 676 O O . VAL A 1 84 ? 8.008 -31.138 -10.117 1.00 28.23 123 VAL A O 1
ATOM 680 N N . TYR A 1 85 ? 6.408 -30.331 -8.773 1.00 20.98 124 TYR A N 1
ATOM 681 C CA . TYR A 1 85 ? 5.345 -30.203 -9.791 1.00 20.20 124 TYR A CA 1
ATOM 682 C C . TYR A 1 85 ? 5.219 -28.729 -10.151 1.00 21.30 124 TYR A C 1
ATOM 683 O O . TYR A 1 85 ? 5.053 -27.884 -9.265 1.00 21.57 124 TYR A O 1
ATOM 692 N N . ILE A 1 86 ? 5.303 -28.428 -11.441 1.00 20.29 125 ILE A N 1
ATOM 693 C CA . ILE A 1 86 ? 5.118 -27.039 -11.919 1.00 20.27 125 ILE A CA 1
ATOM 694 C C . ILE A 1 86 ? 3.645 -26.906 -12.275 1.00 18.18 125 ILE A C 1
ATOM 695 O O . ILE A 1 86 ? 3.140 -27.642 -13.150 1.00 19.62 125 ILE A O 1
ATOM 700 N N . HIS A 1 87 ? 2.955 -25.938 -11.680 1.00 18.41 126 HIS A N 1
ATOM 701 C CA . HIS A 1 87 ? 1.548 -25.677 -12.040 1.00 18.70 126 HIS A CA 1
ATOM 702 C C . HIS A 1 87 ? 1.465 -25.366 -13.534 1.00 19.29 126 HIS A C 1
ATOM 703 O O . HIS A 1 87 ? 2.258 -24.594 -14.042 1.00 19.30 126 HIS A O 1
ATOM 710 N N . PRO A 1 88 ? 0.582 -26.046 -14.304 1.00 19.28 127 PRO A N 1
ATOM 711 C CA . PRO A 1 88 ? 0.601 -25.888 -15.752 1.00 21.81 127 PRO A CA 1
ATOM 712 C C . PRO A 1 88 ? 0.319 -24.473 -16.293 1.00 22.65 127 PRO A C 1
ATOM 713 O O . PRO A 1 88 ? 0.619 -24.225 -17.458 1.00 24.10 127 PRO A O 1
ATOM 717 N N . ASP A 1 89 ? -0.269 -23.596 -15.474 1.00 18.68 128 ASP A N 1
ATOM 718 C CA . ASP A 1 89 ? -0.516 -22.183 -15.906 1.00 19.34 128 ASP A CA 1
ATOM 719 C C . ASP A 1 89 ? 0.787 -21.375 -15.878 1.00 19.65 128 ASP A C 1
ATOM 720 O O . ASP A 1 89 ? 0.775 -20.179 -16.299 1.00 21.56 128 ASP A O 1
ATOM 725 N N . SER A 1 90 ? 1.885 -21.931 -15.374 1.00 18.39 129 SER A N 1
ATOM 726 C CA . SER A 1 90 ? 3.180 -21.230 -15.207 1.00 19.18 129 SER A CA 1
ATOM 727 C C . SER A 1 90 ? 3.888 -21.066 -16.538 1.00 20.24 129 SER A C 1
ATOM 728 O O . SER A 1 90 ? 3.785 -21.951 -17.396 1.00 21.35 129 SER A O 1
ATOM 731 N N . PRO A 1 91 ? 4.637 -19.968 -16.756 1.00 20.95 130 PRO A N 1
ATOM 732 C CA . PRO A 1 91 ? 4.664 -18.783 -15.906 1.00 20.75 130 PRO A CA 1
ATOM 733 C C . PRO A 1 91 ? 3.432 -17.931 -16.245 1.00 20.43 130 PRO A C 1
ATOM 734 O O . PRO A 1 91 ? 2.912 -18.021 -17.325 1.00 19.76 130 PRO A O 1
ATOM 738 N N . ASN A 1 92 ? 2.995 -17.069 -15.334 1.00 18.50 131 ASN A N 1
ATOM 739 C CA . ASN A 1 92 ? 1.808 -16.241 -15.618 1.00 17.98 131 ASN A CA 1
ATOM 740 C C . ASN A 1 92 ? 1.811 -15.004 -14.738 1.00 17.93 131 ASN A C 1
ATOM 741 O O . ASN A 1 92 ? 2.557 -14.932 -13.758 1.00 17.72 131 ASN A O 1
ATOM 746 N N . PHE A 1 93 ? 1.019 -14.037 -15.115 1.00 18.98 132 PHE A N 1
ATOM 747 C CA . PHE A 1 93 ? 0.953 -12.757 -14.402 1.00 18.11 132 PHE A CA 1
ATOM 748 C C . PHE A 1 93 ? 0.423 -12.930 -12.984 1.00 19.02 132 PHE A C 1
ATOM 749 O O . PHE A 1 93 ? -0.460 -13.765 -12.738 1.00 16.79 132 PHE A O 1
ATOM 757 N N . GLY A 1 94 ? 0.894 -12.118 -12.051 1.00 17.19 133 GLY A N 1
ATOM 758 C CA . GLY A 1 94 ? 0.243 -11.943 -10.749 1.00 17.16 133 GLY A CA 1
ATOM 759 C C . GLY A 1 94 ? -1.264 -11.876 -10.904 1.00 17.93 133 GLY A C 1
ATOM 760 O O . GLY A 1 94 ? -1.989 -12.561 -10.154 1.00 18.33 133 GLY A O 1
ATOM 761 N N . ALA A 1 95 ? -1.787 -11.121 -11.863 1.00 17.91 134 ALA A N 1
ATOM 762 C CA . ALA A 1 95 ? -3.248 -10.931 -11.992 1.00 19.38 134 ALA A CA 1
ATOM 763 C C . ALA A 1 95 ? -3.921 -12.286 -12.274 1.00 19.76 134 ALA A C 1
ATOM 764 O O . ALA A 1 95 ? -5.030 -12.506 -11.764 1.00 21.02 134 ALA A O 1
ATOM 766 N N . HIS A 1 96 ? -3.268 -13.142 -13.048 1.00 19.82 135 HIS A N 1
ATOM 767 C CA . HIS A 1 96 ? -3.821 -14.477 -13.395 1.00 19.34 135 HIS A CA 1
ATOM 768 C C . HIS A 1 96 ? -3.978 -15.306 -12.118 1.00 18.52 135 HIS A C 1
ATOM 769 O O . HIS A 1 96 ? -5.016 -15.953 -11.852 1.00 19.34 135 HIS A O 1
ATOM 776 N N . TRP A 1 97 ? -2.928 -15.345 -11.322 1.00 17.06 136 TRP A N 1
ATOM 777 C CA . TRP A 1 97 ? -2.920 -16.193 -10.114 1.00 16.37 136 TRP A CA 1
ATOM 778 C C . TRP A 1 97 ? -3.943 -15.688 -9.101 1.00 16.56 136 TRP A C 1
ATOM 779 O O . TRP A 1 97 ? -4.436 -16.483 -8.313 1.00 17.98 136 TRP A O 1
ATOM 790 N N . MET A 1 98 ? -4.192 -14.373 -9.023 1.00 17.38 137 MET A N 1
ATOM 791 C CA . MET A 1 98 ? -5.060 -13.770 -7.993 1.00 18.03 137 MET A CA 1
ATOM 792 C C . MET A 1 98 ? -6.545 -13.706 -8.409 1.00 17.87 137 MET A C 1
ATOM 793 O O . MET A 1 98 ? -7.371 -13.510 -7.525 1.00 22.77 137 MET A O 1
ATOM 798 N N . LYS A 1 99 ? -6.879 -13.908 -9.673 1.00 19.04 138 LYS A N 1
ATOM 799 C CA . LYS A 1 99 ? -8.263 -13.610 -10.120 1.00 21.83 138 LYS A CA 1
ATOM 800 C C . LYS A 1 99 ? -9.191 -14.765 -9.759 1.00 25.02 138 LYS A C 1
ATOM 801 O O . LYS A 1 99 ? -10.424 -14.582 -9.766 1.00 26.99 138 LYS A O 1
ATOM 807 N N . ALA A 1 100 ? -8.635 -15.933 -9.512 1.00 21.40 139 ALA A N 1
ATOM 808 C CA . ALA A 1 100 ? -9.428 -17.118 -9.156 1.00 21.93 139 ALA A CA 1
ATOM 809 C C . ALA A 1 100 ? -8.514 -18.094 -8.458 1.00 21.82 139 ALA A C 1
ATOM 810 O O . ALA A 1 100 ? -7.299 -18.067 -8.657 1.00 19.92 139 ALA A O 1
ATOM 812 N N . PRO A 1 101 ? -9.062 -18.974 -7.605 1.00 22.12 140 PRO A N 1
ATOM 813 C CA . PRO A 1 101 ? -8.225 -19.934 -6.899 1.00 21.07 140 PRO A CA 1
ATOM 814 C C . PRO A 1 101 ? -7.349 -20.781 -7.841 1.00 19.48 140 PRO A C 1
ATOM 815 O O . PRO A 1 101 ? -7.703 -21.122 -8.959 1.00 21.29 140 PRO A O 1
ATOM 819 N N . VAL A 1 102 ? -6.151 -21.048 -7.357 1.00 18.31 141 VAL A N 1
ATOM 820 C CA . VAL A 1 102 ? -5.097 -21.839 -8.042 1.00 18.48 141 VAL A CA 1
ATOM 821 C C . VAL A 1 102 ? -5.261 -23.302 -7.613 1.00 18.72 141 VAL A C 1
ATOM 822 O O . VAL A 1 102 ? -5.075 -23.618 -6.442 1.00 19.48 141 VAL A O 1
ATOM 826 N N A SER A 1 103 ? -5.570 -24.154 -8.591 0.50 19.06 142 SER A N 1
ATOM 827 N N B SER A 1 103 ? -5.661 -24.176 -8.536 0.50 19.99 142 SER A N 1
ATOM 828 C CA A SER A 1 103 ? -5.943 -25.572 -8.365 0.50 18.13 142 SER A CA 1
ATOM 829 C CA B SER A 1 103 ? -5.972 -25.587 -8.185 0.50 19.17 142 SER A CA 1
ATOM 830 C C A SER A 1 103 ? -4.804 -26.486 -8.819 0.50 17.43 142 SER A C 1
ATOM 831 C C B SER A 1 103 ? -4.929 -26.530 -8.798 0.50 18.30 142 SER A C 1
ATOM 832 O O A SER A 1 103 ? -4.312 -26.324 -9.930 0.50 18.80 142 SER A O 1
ATOM 833 O O B SER A 1 103 ? -4.703 -26.482 -9.985 0.50 19.80 142 SER A O 1
ATOM 838 N N . PHE A 1 104 ? -4.417 -27.467 -8.009 1.00 16.57 143 PHE A N 1
ATOM 839 C CA . PHE A 1 104 ? -3.389 -28.449 -8.401 1.00 18.05 143 PHE A CA 1
ATOM 840 C C . PHE A 1 104 ? -4.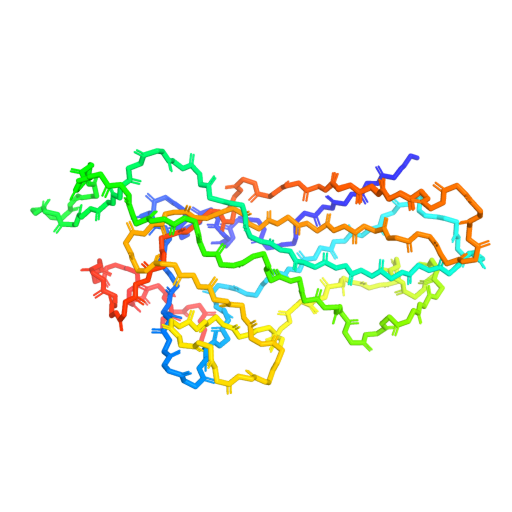069 -29.759 -8.758 1.00 20.00 143 PHE A C 1
ATOM 841 O O . PHE A 1 104 ? -3.695 -30.838 -8.282 1.00 20.08 143 PHE A O 1
ATOM 849 N N . SER A 1 105 ? -5.080 -29.685 -9.608 1.00 21.53 144 SER A N 1
ATOM 850 C CA . SER A 1 105 ? -5.990 -30.843 -9.813 1.00 23.00 144 SER A CA 1
ATOM 851 C C . SER A 1 105 ? -5.312 -32.004 -10.545 1.00 23.80 144 SER A C 1
ATOM 852 O O . SER A 1 105 ? -5.818 -33.131 -10.364 1.00 26.21 144 SER A O 1
ATOM 855 N N . LYS A 1 106 ? -4.235 -31.765 -11.285 1.00 21.04 145 LYS A N 1
ATOM 856 C CA . LYS A 1 106 ? -3.648 -32.757 -12.232 1.00 23.08 145 LYS A CA 1
ATOM 857 C C . LYS A 1 106 ? -2.419 -33.432 -11.634 1.00 25.12 145 LYS A C 1
ATOM 858 O O . LYS A 1 106 ? -1.894 -34.350 -12.271 1.00 25.58 145 LYS A O 1
ATOM 864 N N . VAL A 1 107 ? -1.904 -32.958 -10.505 1.00 21.40 146 VAL A N 1
ATOM 865 C CA . VAL A 1 107 ? -0.688 -33.602 -9.924 1.00 21.54 146 VAL A CA 1
ATOM 866 C C . VAL A 1 107 ? -1.034 -35.063 -9.572 1.00 20.87 146 VAL A C 1
ATOM 867 O O . VAL A 1 107 ? -2.133 -35.343 -9.106 1.00 21.52 146 VAL A O 1
ATOM 871 N N . LYS A 1 108 ? -0.116 -35.985 -9.862 1.00 21.76 147 LYS A N 1
ATOM 872 C CA . LYS A 1 108 ? -0.290 -37.422 -9.566 1.00 21.36 147 LYS A CA 1
ATOM 873 C C . LYS A 1 108 ? 0.775 -37.859 -8.572 1.00 20.82 147 LYS A C 1
ATOM 874 O O . LYS A 1 108 ? 1.930 -37.547 -8.729 1.00 21.95 147 LYS A O 1
ATOM 880 N N . LEU A 1 109 ? 0.339 -38.654 -7.602 1.00 20.22 148 LEU A N 1
ATOM 881 C CA . LEU A 1 109 ? 1.235 -39.236 -6.593 1.00 20.57 148 LEU A CA 1
ATOM 882 C C . LEU A 1 109 ? 1.516 -40.693 -6.975 1.00 20.28 148 LEU A C 1
ATOM 883 O O . LEU A 1 109 ? 0.584 -41.424 -7.304 1.00 21.72 148 LEU A O 1
ATOM 888 N N . THR A 1 110 ? 2.772 -41.070 -6.876 1.00 22.55 149 THR A N 1
ATOM 889 C CA . THR A 1 110 ? 3.238 -42.385 -7.365 1.00 22.95 149 THR A CA 1
ATOM 890 C C . THR A 1 110 ? 4.216 -43.002 -6.374 1.00 22.79 149 THR A C 1
ATOM 891 O O . THR A 1 110 ? 4.827 -42.279 -5.554 1.00 21.27 149 THR A O 1
ATOM 895 N N . ASN A 1 111 ? 4.408 -44.312 -6.503 1.00 25.37 150 ASN A N 1
ATOM 896 C CA . ASN A 1 111 ? 5.425 -45.066 -5.725 1.00 29.40 150 ASN A CA 1
ATOM 897 C C . ASN A 1 111 ? 6.423 -45.716 -6.698 1.00 32.66 150 ASN A C 1
ATOM 898 O O . ASN A 1 111 ? 7.224 -46.558 -6.245 1.00 37.05 150 ASN A O 1
ATOM 903 N N . LYS A 1 112 ? 6.430 -45.286 -7.960 1.00 35.74 151 LYS A N 1
ATOM 904 C CA . LYS A 1 112 ? 7.396 -45.746 -8.996 1.00 43.42 151 LYS A CA 1
ATOM 905 C C . LYS A 1 112 ? 7.832 -44.547 -9.841 1.00 47.65 151 LYS A C 1
ATOM 906 O O . LYS A 1 112 ? 6.937 -43.886 -10.416 1.00 41.86 151 LYS A O 1
ATOM 912 N N . LEU A 1 113 ? 9.141 -44.276 -9.882 1.00 54.10 152 LEU A N 1
ATOM 913 C CA . LEU A 1 113 ? 9.806 -43.437 -10.921 1.00 62.69 152 LEU A CA 1
ATOM 914 C C . LEU A 1 113 ? 9.525 -44.009 -12.322 1.00 57.14 152 LEU A C 1
ATOM 915 O O . LEU A 1 113 ? 10.360 -44.763 -12.818 1.00 58.84 152 LEU A O 1
ATOM 920 N N . ASN A 1 114 ? 8.390 -43.676 -12.939 1.00 57.43 153 ASN A N 1
ATOM 921 C CA . ASN A 1 114 ? 8.091 -44.073 -14.343 1.00 56.79 153 ASN A CA 1
ATOM 922 C C . ASN A 1 114 ? 7.504 -42.873 -15.101 1.00 57.45 153 ASN A C 1
ATOM 923 O O . ASN A 1 114 ? 6.554 -43.071 -15.892 1.00 55.14 153 ASN A O 1
ATOM 928 N N . GLY A 1 115 ? 8.070 -41.684 -14.855 1.00 63.42 154 GLY A N 1
ATOM 929 C CA . GLY A 1 115 ? 7.929 -40.471 -15.685 1.00 61.40 154 GLY A CA 1
ATOM 930 C C . GLY A 1 115 ? 6.622 -39.738 -15.441 1.00 62.71 154 GLY A C 1
ATOM 931 O O . GLY A 1 115 ? 5.975 -39.994 -14.402 1.00 65.90 154 GLY A O 1
ATOM 932 N N . GLY A 1 116 ? 6.283 -38.822 -16.357 1.00 59.63 155 GLY A N 1
ATOM 933 C CA . GLY A 1 116 ? 4.987 -38.121 -16.439 1.00 55.26 155 GLY A CA 1
ATOM 934 C C . GLY A 1 116 ? 4.815 -37.034 -15.387 1.00 51.58 155 GLY A C 1
ATOM 935 O O . GLY A 1 116 ? 3.654 -36.756 -15.046 1.00 43.76 155 GLY A O 1
ATOM 936 N N . GLY A 1 117 ? 5.909 -36.428 -14.906 1.00 50.84 156 GLY A N 1
ATOM 937 C CA . GLY A 1 117 ? 5.901 -35.321 -13.923 1.00 48.97 156 GLY A CA 1
ATOM 938 C C . GLY A 1 117 ? 5.181 -35.705 -12.631 1.00 51.30 156 GLY A C 1
ATOM 939 O O . GLY A 1 117 ? 4.544 -34.830 -12.013 1.00 56.39 156 GLY A O 1
ATOM 940 N N . GLN A 1 118 ? 5.271 -36.976 -12.242 1.00 45.68 157 GLN A N 1
ATOM 941 C CA . GLN A 1 118 ? 4.564 -37.541 -11.067 1.00 40.75 157 GLN A CA 1
ATOM 942 C C . GLN A 1 118 ? 5.390 -37.199 -9.822 1.00 36.13 157 GLN A C 1
ATOM 943 O O . GLN A 1 118 ? 6.563 -36.790 -9.948 1.00 38.61 157 GLN A O 1
ATOM 949 N N . ILE A 1 119 ? 4.795 -37.300 -8.641 1.00 25.63 158 ILE A N 1
ATOM 950 C CA . ILE A 1 119 ? 5.524 -37.045 -7.381 1.00 24.73 158 ILE A CA 1
ATOM 951 C C . ILE A 1 119 ? 5.698 -38.398 -6.698 1.00 21.52 158 ILE A C 1
ATOM 952 O O . ILE A 1 119 ? 4.678 -39.010 -6.355 1.00 22.89 158 ILE A O 1
ATOM 957 N N . MET A 1 120 ? 6.954 -38.814 -6.533 1.00 21.80 159 MET A N 1
ATOM 958 C CA . MET A 1 120 ? 7.249 -40.081 -5.842 1.00 26.12 159 MET A CA 1
ATOM 959 C C . MET A 1 120 ? 7.131 -39.882 -4.328 1.00 23.33 159 MET A C 1
ATOM 960 O O . MET A 1 120 ? 7.776 -38.969 -3.830 1.00 23.17 159 MET A O 1
ATOM 965 N N . LEU A 1 121 ? 6.386 -40.767 -3.640 1.00 22.66 160 LEU A N 1
ATOM 966 C CA . LEU A 1 121 ? 6.264 -40.715 -2.167 1.00 21.23 160 LEU A CA 1
ATOM 967 C C . LEU A 1 121 ? 6.483 -42.133 -1.635 1.00 23.45 160 LEU A C 1
ATOM 968 O O . LEU A 1 121 ? 6.234 -43.075 -2.379 1.00 25.85 160 LEU A O 1
ATOM 973 N N . ASN A 1 122 ? 6.972 -42.256 -0.410 1.00 21.68 161 ASN A N 1
ATOM 974 C CA . ASN A 1 122 ? 7.093 -43.566 0.259 1.00 22.04 161 ASN A CA 1
ATOM 975 C C . ASN A 1 122 ? 5.755 -43.911 0.946 1.00 20.29 161 ASN A C 1
ATOM 976 O O . ASN A 1 122 ? 5.257 -43.135 1.780 1.00 20.21 161 ASN A O 1
ATOM 981 N N . SER A 1 123 ? 5.241 -45.094 0.664 1.00 21.35 162 SER A N 1
ATOM 982 C CA . SER A 1 123 ? 4.049 -45.653 1.328 1.00 24.07 162 SER A CA 1
ATOM 983 C C . SER A 1 123 ? 4.299 -45.705 2.831 1.00 21.82 162 SER A C 1
ATOM 984 O O . SER A 1 123 ? 5.445 -45.991 3.254 1.00 20.25 162 SER A O 1
ATOM 987 N N . LEU A 1 124 ? 3.265 -45.355 3.582 1.00 20.00 163 LEU A N 1
ATOM 988 C CA . LEU A 1 124 ? 3.205 -45.360 5.068 1.00 20.83 163 LEU A CA 1
ATOM 989 C C . LEU A 1 124 ? 4.079 -44.267 5.671 1.00 19.13 163 LEU A C 1
ATOM 990 O O . LEU A 1 124 ? 4.297 -44.265 6.878 1.00 19.82 163 LEU A O 1
ATOM 995 N N . HIS A 1 125 ? 4.447 -43.237 4.889 1.00 18.05 164 HIS A N 1
ATOM 996 C CA . HIS A 1 125 ? 5.119 -42.022 5.372 1.00 17.47 164 HIS A CA 1
ATOM 997 C C . HIS A 1 125 ? 4.163 -40.847 5.219 1.00 15.38 164 HIS A C 1
ATOM 998 O O . HIS A 1 125 ? 3.333 -40.834 4.251 1.00 17.14 164 HIS A O 1
ATOM 1005 N N . LYS A 1 126 ? 4.240 -39.934 6.142 1.00 16.23 165 LYS A N 1
ATOM 1006 C CA . LYS A 1 126 ? 3.396 -38.734 6.179 1.00 16.71 165 LYS A CA 1
ATOM 1007 C C . LYS A 1 126 ? 4.088 -37.584 5.461 1.00 17.42 165 LYS A C 1
ATOM 1008 O O . LYS A 1 126 ? 5.289 -37.364 5.665 1.00 18.15 165 LYS A O 1
ATOM 1014 N N . TYR A 1 127 ? 3.300 -36.832 4.712 1.00 16.10 166 TYR A N 1
ATOM 1015 C CA . TYR A 1 127 ? 3.781 -35.673 3.914 1.00 16.78 166 TYR A CA 1
ATOM 1016 C C . TYR A 1 127 ? 2.887 -34.463 4.136 1.00 17.18 166 TYR A C 1
ATOM 1017 O O . TYR A 1 127 ? 1.655 -34.637 4.344 1.00 17.12 166 TYR A O 1
ATOM 1026 N N . GLU A 1 128 ? 3.476 -33.276 3.950 1.00 18.27 167 GLU A N 1
ATOM 1027 C CA . GLU A 1 128 ? 2.771 -31.972 4.042 1.00 18.69 167 GLU A CA 1
ATOM 1028 C C . GLU A 1 128 ? 3.032 -31.209 2.734 1.00 18.31 167 GLU A C 1
ATOM 1029 O O . GLU A 1 128 ? 4.188 -30.864 2.436 1.00 18.64 167 GLU A O 1
ATOM 1035 N N . PRO A 1 129 ? 2.007 -30.973 1.905 1.00 17.35 168 PRO A N 1
ATOM 1036 C CA . PRO A 1 129 ? 2.103 -30.107 0.738 1.00 16.48 168 PRO A CA 1
ATOM 1037 C C . PRO A 1 129 ? 2.695 -28.733 1.057 1.00 15.61 168 PRO A C 1
ATOM 1038 O O . PRO A 1 129 ? 2.401 -28.135 2.095 1.00 17.20 168 PRO A O 1
ATOM 1042 N N . ARG A 1 130 ? 3.491 -28.264 0.092 1.00 15.61 169 ARG A N 1
ATOM 1043 C CA . ARG A 1 130 ? 4.179 -26.967 0.172 1.00 15.61 169 ARG A CA 1
ATOM 1044 C C . ARG A 1 130 ? 4.144 -26.321 -1.217 1.00 15.71 169 ARG A C 1
ATOM 1045 O O . ARG A 1 130 ? 4.483 -26.961 -2.193 1.00 16.92 169 ARG A O 1
ATOM 1053 N N . ILE A 1 131 ? 3.705 -25.084 -1.278 1.00 15.60 170 ILE A N 1
ATOM 1054 C CA . ILE A 1 131 ? 3.615 -24.348 -2.576 1.00 16.90 170 ILE A CA 1
ATOM 1055 C C . ILE A 1 131 ? 4.711 -23.290 -2.567 1.00 16.95 170 ILE A C 1
ATOM 1056 O O . ILE A 1 131 ? 4.815 -22.566 -1.590 1.00 19.56 170 ILE A O 1
ATOM 1061 N N . HIS A 1 132 ? 5.388 -23.164 -3.698 1.00 17.93 171 HIS A N 1
ATOM 1062 C CA . HIS A 1 132 ? 6.429 -22.145 -3.941 1.00 17.20 171 HIS A CA 1
ATOM 1063 C C . HIS A 1 132 ? 5.948 -21.189 -5.035 1.00 17.08 171 HIS A C 1
ATOM 1064 O O . HIS A 1 132 ? 5.464 -21.668 -6.068 1.00 18.64 171 HIS A O 1
ATOM 1071 N N . ILE A 1 133 ? 6.164 -19.913 -4.809 1.00 15.49 172 ILE A N 1
ATOM 1072 C CA . ILE A 1 133 ? 5.902 -18.863 -5.829 1.00 16.08 172 ILE A CA 1
ATOM 1073 C C . ILE A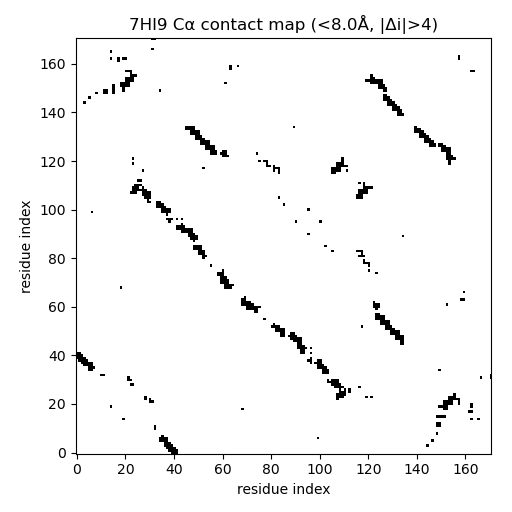 1 133 ? 7.249 -18.306 -6.250 1.00 16.55 172 ILE A C 1
ATOM 1074 O O . ILE A 1 133 ? 7.933 -17.758 -5.373 1.00 16.61 172 ILE A O 1
ATOM 1079 N N . VAL A 1 134 ? 7.598 -18.505 -7.520 1.00 18.21 173 VAL A N 1
ATOM 1080 C CA . VAL A 1 134 ? 8.929 -18.183 -8.116 1.00 20.15 173 VAL A CA 1
ATOM 1081 C C . VAL A 1 134 ? 8.733 -16.974 -9.029 1.00 20.77 173 VAL A C 1
ATOM 1082 O O . VAL A 1 134 ? 7.935 -17.098 -10.006 1.00 24.64 173 VAL A O 1
ATOM 1086 N N . ARG A 1 135 ? 9.392 -15.860 -8.753 1.00 19.57 174 ARG A N 1
ATOM 1087 C CA . ARG A 1 135 ? 9.278 -14.661 -9.605 1.00 19.69 174 ARG A CA 1
ATOM 1088 C C . ARG A 1 135 ? 10.109 -14.809 -10.888 1.00 21.21 174 ARG A C 1
ATOM 1089 O O . ARG A 1 135 ? 11.262 -15.211 -10.817 1.00 24.20 174 ARG A O 1
ATOM 1097 N N . VAL A 1 136 ? 9.501 -14.597 -12.039 1.00 18.98 175 VAL A N 1
ATOM 1098 C CA . VAL A 1 136 ? 10.173 -14.772 -13.363 1.00 19.68 175 VAL A CA 1
ATOM 1099 C C . VAL A 1 136 ? 11.094 -13.588 -13.655 1.00 20.00 175 VAL A C 1
ATOM 1100 O O . VAL A 1 136 ? 10.732 -12.459 -13.354 1.00 20.98 175 VAL A O 1
ATOM 1104 N N . GLY A 1 137 ? 12.264 -13.870 -14.217 1.00 22.51 176 GLY A N 1
ATOM 1105 C CA . GLY A 1 137 ? 13.188 -12.835 -14.738 1.00 25.48 176 GLY A CA 1
ATOM 1106 C C . GLY A 1 137 ? 13.892 -12.107 -13.615 1.00 25.71 176 GLY A C 1
ATOM 1107 O O . GLY A 1 137 ? 14.325 -10.940 -13.792 1.00 27.30 176 GLY A O 1
ATOM 1108 N N . ASP A 1 138 ? 13.953 -12.739 -12.452 1.00 23.76 177 ASP A N 1
ATOM 1109 C CA . ASP A 1 138 ? 14.486 -12.094 -11.230 1.00 20.90 177 ASP A CA 1
ATOM 1110 C C . ASP A 1 138 ? 15.945 -12.500 -11.019 1.00 20.05 177 ASP A C 1
ATOM 1111 O O . ASP A 1 138 ? 16.220 -13.678 -10.804 1.00 19.82 177 ASP A O 1
ATOM 1116 N N . PRO A 1 139 ? 16.951 -11.581 -11.106 1.00 21.01 178 PRO A N 1
ATOM 1117 C CA . PRO A 1 139 ? 18.349 -11.966 -10.887 1.00 19.63 178 PRO A CA 1
ATOM 1118 C C . PRO A 1 139 ? 18.611 -12.499 -9.470 1.00 18.89 178 PRO A C 1
ATOM 1119 O O . PRO A 1 139 ? 19.533 -13.238 -9.273 1.00 19.91 178 PRO A O 1
ATOM 1123 N N . GLN A 1 140 ? 17.703 -12.199 -8.552 1.00 17.47 179 GLN A N 1
ATOM 1124 C CA . GLN A 1 140 ? 17.828 -12.697 -7.168 1.00 17.90 179 GLN A CA 1
ATOM 1125 C C . GLN A 1 140 ? 17.066 -13.995 -6.964 1.00 17.58 179 GLN A C 1
ATOM 1126 O O . GLN A 1 140 ? 17.170 -14.617 -5.881 1.00 18.34 179 GLN A O 1
ATOM 1132 N N . ARG A 1 141 ? 16.345 -14.432 -7.982 1.00 17.03 180 ARG A N 1
ATOM 1133 C CA . ARG A 1 141 ? 15.669 -15.751 -7.912 1.00 18.17 180 ARG A CA 1
ATOM 1134 C C . ARG A 1 141 ? 14.777 -15.830 -6.685 1.00 18.58 180 ARG A C 1
ATOM 1135 O O . ARG A 1 141 ? 14.760 -16.888 -6.014 1.00 19.29 180 ARG A O 1
ATOM 1143 N N A MET A 1 142 ? 14.032 -14.771 -6.421 0.50 17.72 181 MET A N 1
ATOM 1144 N N B MET A 1 142 ? 14.003 -14.778 -6.426 0.50 18.15 181 MET A N 1
ATOM 1145 C CA A MET A 1 142 ? 13.168 -14.730 -5.225 0.50 17.98 181 MET A CA 1
ATOM 1146 C CA B MET A 1 142 ? 13.164 -14.648 -5.203 0.50 18.36 181 MET A CA 1
ATOM 1147 C C A MET A 1 142 ? 12.169 -15.884 -5.317 0.50 16.56 181 MET A C 1
ATOM 1148 C C B MET A 1 142 ? 12.028 -15.671 -5.242 0.50 18.48 181 MET A C 1
ATOM 1149 O O A MET A 1 142 ? 11.511 -16.064 -6.345 0.50 16.75 181 MET A O 1
ATOM 1150 O O B MET A 1 142 ? 11.292 -15.762 -6.241 0.50 19.78 181 MET A O 1
ATOM 1159 N N A ILE A 1 143 ? 12.092 -16.633 -4.239 0.50 15.42 182 ILE A N 1
ATOM 1160 N N B ILE A 1 143 ? 11.874 -16.398 -4.147 0.50 16.65 182 ILE A N 1
ATOM 1161 C CA A ILE A 1 143 ? 11.037 -17.668 -4.048 0.50 15.66 182 ILE A CA 1
ATOM 1162 C CA B ILE A 1 143 ? 10.860 -17.491 -4.064 0.50 16.85 182 ILE A CA 1
ATOM 1163 C C A ILE A 1 143 ? 10.374 -17.451 -2.689 0.50 15.19 182 ILE A C 1
ATOM 1164 C C B ILE A 1 143 ? 10.304 -17.505 -2.640 0.50 16.39 182 ILE A C 1
ATOM 1165 O O A ILE A 1 143 ? 11.023 -17.055 -1.705 0.50 14.34 182 ILE A O 1
ATOM 1166 O O B ILE A 1 143 ? 11.076 -17.530 -1.669 0.50 14.76 182 ILE A O 1
ATOM 1175 N N A THR A 1 144 ? 9.069 -17.679 -2.672 0.50 13.93 183 THR A N 1
ATOM 1176 N N B THR A 1 144 ? 8.979 -17.493 -2.552 0.50 15.27 183 THR A N 1
ATOM 1177 C CA A THR A 1 144 ? 8.277 -17.743 -1.425 0.50 14.20 183 THR A CA 1
ATOM 1178 C CA B THR A 1 144 ? 8.223 -17.593 -1.280 0.50 15.11 183 THR A CA 1
ATOM 1179 C C A THR A 1 144 ? 7.750 -19.160 -1.287 0.50 14.37 183 THR A C 1
ATOM 1180 C C B THR A 1 144 ? 7.530 -18.940 -1.194 0.50 15.47 183 THR A C 1
ATOM 1181 O O A THR A 1 144 ? 7.376 -19.747 -2.316 0.50 13.94 183 THR A O 1
ATOM 1182 O O B THR A 1 144 ? 6.706 -19.216 -2.086 0.50 14.02 183 THR A O 1
ATOM 1189 N N A SER A 1 145 ? 7.703 -19.656 -0.053 0.50 14.66 184 SER A N 1
ATOM 1190 N N B SER A 1 145 ? 7.769 -19.665 -0.106 0.50 14.68 184 SER A N 1
ATOM 1191 C CA A SER A 1 145 ? 7.229 -21.024 0.267 0.50 16.08 184 SER A CA 1
ATOM 1192 C CA B SER A 1 145 ? 7.090 -20.951 0.157 0.50 15.03 184 SER A CA 1
ATOM 1193 C C A SER A 1 145 ? 6.168 -20.926 1.361 0.50 14.64 184 SER A C 1
ATOM 1194 C C B SER A 1 145 ? 6.068 -20.787 1.281 0.50 13.86 184 SER A C 1
ATOM 1195 O O A SER A 1 145 ? 6.430 -20.256 2.329 0.50 15.88 184 SER A O 1
ATOM 1196 O O B SER A 1 145 ? 6.204 -19.905 2.141 0.50 14.15 184 SER A O 1
ATOM 1201 N N . HIS A 1 146 ? 5.031 -21.629 1.180 1.00 16.15 185 HIS A N 1
ATOM 1202 C CA . HIS A 1 146 ? 3.962 -21.742 2.185 1.00 15.43 185 HIS A CA 1
ATOM 1203 C C . HIS A 1 146 ? 3.687 -23.233 2.350 1.00 15.09 185 HIS A C 1
ATOM 1204 O O . HIS A 1 146 ? 3.531 -23.942 1.373 1.00 15.81 185 HIS A O 1
ATOM 1211 N N . CYS A 1 147 ? 3.505 -23.622 3.607 1.00 15.64 186 CYS A N 1
ATOM 1212 C CA . CYS A 1 147 ? 3.075 -24.977 3.973 1.00 18.53 186 CYS A CA 1
ATOM 1213 C C . CYS A 1 147 ? 1.615 -24.975 4.370 1.00 18.29 186 CYS A C 1
ATOM 1214 O O . CYS A 1 147 ? 1.120 -23.979 4.850 1.00 19.02 186 CYS A O 1
ATOM 1217 N N . PHE A 1 148 ? 0.946 -26.128 4.232 1.00 18.34 187 PHE A N 1
ATOM 1218 C CA . PHE A 1 148 ? -0.522 -26.214 4.465 1.00 20.66 187 PHE A CA 1
ATOM 1219 C C . PHE A 1 148 ? -0.810 -27.343 5.452 1.00 21.43 187 PHE A C 1
ATOM 1220 O O . PHE A 1 148 ? -0.970 -28.498 5.039 1.00 18.22 187 PHE A O 1
ATOM 1228 N N . PRO A 1 149 ? -0.743 -27.062 6.762 1.00 21.73 188 PRO A N 1
ATOM 1229 C CA . PRO A 1 149 ? -0.809 -28.122 7.778 1.00 21.89 188 PRO A CA 1
ATOM 1230 C C . PRO A 1 149 ? -2.115 -28.910 7.698 1.00 21.62 188 PRO A C 1
ATOM 1231 O O . PRO A 1 149 ? -2.114 -30.093 8.021 1.00 18.15 188 PRO A O 1
ATOM 1235 N N . GLU A 1 150 ? -3.179 -28.269 7.273 1.00 20.12 189 GLU A N 1
ATOM 1236 C CA . GLU A 1 150 ? -4.525 -28.904 7.194 1.00 19.61 189 GLU A CA 1
ATOM 1237 C C . GLU A 1 150 ? -4.480 -30.046 6.184 1.00 18.19 189 GLU A C 1
ATOM 1238 O O . GLU A 1 150 ? -5.404 -30.876 6.167 1.00 18.30 189 GLU A O 1
ATOM 1244 N N . THR A 1 151 ? -3.485 -30.081 5.291 1.00 16.50 190 THR A N 1
ATOM 1245 C CA . THR A 1 151 ? -3.478 -30.974 4.115 1.00 16.28 190 THR A CA 1
ATOM 1246 C C . THR A 1 151 ? -2.492 -32.130 4.319 1.00 15.64 190 THR A C 1
ATOM 1247 O O . THR A 1 151 ? -2.330 -32.876 3.388 1.00 16.60 190 THR A O 1
ATOM 1251 N N . GLN A 1 152 ? -1.915 -32.294 5.511 1.00 16.01 191 GLN A N 1
ATOM 1252 C CA . GLN A 1 152 ? -1.036 -33.464 5.773 1.00 16.61 191 GLN A CA 1
ATOM 1253 C C . GLN A 1 152 ? -1.775 -34.779 5.483 1.00 15.62 191 GLN A C 1
ATOM 1254 O O . GLN A 1 152 ? -2.973 -34.897 5.835 1.00 16.15 191 GLN A O 1
ATOM 1260 N N . PHE A 1 153 ? -1.066 -35.756 4.959 1.00 15.04 192 PHE A N 1
ATOM 1261 C CA . PHE A 1 153 ? -1.665 -37.088 4.712 1.00 15.68 192 PHE A CA 1
ATOM 1262 C C . PHE A 1 153 ? -0.586 -38.144 4.778 1.00 15.88 192 PHE A C 1
ATOM 1263 O O . PHE A 1 153 ? 0.611 -37.828 4.647 1.00 15.64 192 PHE A O 1
ATOM 1271 N N . ILE A 1 154 ? -1.006 -39.401 4.960 1.00 15.39 193 ILE A N 1
ATOM 1272 C CA . ILE A 1 154 ? -0.096 -40.545 4.832 1.00 16.66 193 ILE A CA 1
ATOM 1273 C C . ILE A 1 154 ? -0.280 -41.118 3.431 1.00 16.02 193 ILE A C 1
ATOM 1274 O O . ILE A 1 154 ? -1.464 -41.377 3.019 1.00 16.42 193 ILE A O 1
ATOM 1279 N N . ALA A 1 155 ? 0.791 -41.347 2.688 1.00 16.19 194 ALA A N 1
ATOM 1280 C CA . ALA A 1 155 ? 0.739 -42.039 1.396 1.00 17.49 194 ALA A CA 1
ATOM 1281 C C . ALA A 1 155 ? 0.428 -43.508 1.680 1.00 19.16 194 ALA A C 1
ATOM 1282 O O . ALA A 1 155 ? 1.072 -44.065 2.618 1.00 21.42 194 ALA A O 1
ATOM 1284 N N . VAL A 1 156 ? -0.443 -44.118 0.909 1.00 18.31 195 VAL A N 1
ATOM 1285 C CA . VAL A 1 156 ? -0.779 -45.562 1.117 1.00 18.24 195 VAL A CA 1
ATOM 1286 C C . VAL A 1 156 ? -0.911 -46.232 -0.250 1.00 21.40 195 VAL A C 1
ATOM 1287 O O . VAL A 1 156 ? -1.258 -45.547 -1.217 1.00 20.96 195 VAL A O 1
ATOM 1291 N N . THR A 1 157 ? -0.695 -47.546 -0.350 1.00 22.00 196 THR A N 1
ATOM 1292 C CA . THR A 1 157 ? -1.001 -48.285 -1.603 1.00 21.89 196 THR A CA 1
ATOM 1293 C C . THR A 1 157 ? -2.491 -48.668 -1.656 1.00 23.64 196 THR A C 1
ATOM 1294 O O . THR A 1 157 ? -3.001 -48.946 -2.731 1.00 26.64 196 THR A O 1
ATOM 1298 N N . ALA A 1 158 ? -3.167 -48.595 -0.536 1.00 21.11 197 ALA A N 1
ATOM 1299 C CA . ALA A 1 158 ? -4.577 -48.959 -0.335 1.00 22.37 197 ALA A CA 1
ATOM 1300 C C . ALA A 1 158 ? -5.051 -48.282 0.940 1.00 21.20 197 ALA A C 1
ATOM 1301 O O . ALA A 1 158 ? -4.271 -48.196 1.895 1.00 20.99 197 ALA A O 1
ATOM 1303 N N . TYR A 1 159 ? -6.273 -47.780 0.972 1.00 19.99 198 TYR A N 1
ATOM 1304 C CA . TYR A 1 159 ? -6.833 -47.137 2.173 1.00 19.16 198 TYR A CA 1
ATOM 1305 C C . TYR A 1 159 ? -6.825 -48.123 3.336 1.00 21.06 198 TYR A C 1
ATOM 1306 O O . TYR A 1 159 ? -7.214 -49.282 3.201 1.00 22.34 198 TYR A O 1
ATOM 1315 N N . GLN A 1 160 ? -6.325 -47.638 4.443 1.00 20.25 199 GLN A N 1
ATOM 1316 C CA . GLN A 1 160 ? -6.321 -48.424 5.712 1.00 20.34 199 GLN A CA 1
ATOM 1317 C C . GLN A 1 160 ? -7.599 -48.186 6.509 1.00 21.15 199 GLN A C 1
ATOM 1318 O O . GLN A 1 160 ? -8.167 -49.127 7.069 1.00 26.39 199 GLN A O 1
ATOM 1324 N N . ASN A 1 161 ? -8.016 -46.941 6.671 1.00 18.50 200 ASN A N 1
ATOM 1325 C CA . ASN A 1 161 ? -9.146 -46.509 7.507 1.00 19.89 200 ASN A CA 1
ATOM 1326 C C . ASN A 1 161 ? -10.407 -46.544 6.648 1.00 22.15 200 ASN A C 1
ATOM 1327 O O . ASN A 1 161 ? -10.481 -45.761 5.693 1.00 20.80 200 ASN A O 1
ATOM 1332 N N . GLU A 1 162 ? -11.358 -47.416 6.953 1.00 23.00 201 GLU A N 1
ATOM 1333 C CA . GLU A 1 162 ? -12.631 -47.473 6.173 1.00 22.61 201 GLU A CA 1
ATOM 1334 C C . GLU A 1 162 ? -13.374 -46.144 6.301 1.00 22.40 201 GLU A C 1
ATOM 1335 O O . GLU A 1 162 ? -14.191 -45.884 5.375 1.00 22.94 201 GLU A O 1
ATOM 1341 N N . GLU A 1 163 ? -13.200 -45.331 7.350 1.00 20.55 202 GLU A N 1
ATOM 1342 C CA . GLU A 1 163 ? -13.868 -43.998 7.431 1.00 22.09 202 GLU A CA 1
ATOM 1343 C C . GLU A 1 163 ? -13.271 -43.104 6.327 1.00 21.45 202 GLU A C 1
ATOM 1344 O O . GLU A 1 163 ? -14.004 -42.232 5.811 1.00 21.16 202 GLU A O 1
ATOM 1350 N N . ILE A 1 164 ? -11.996 -43.245 5.960 1.00 19.91 203 ILE A N 1
ATOM 1351 C CA . ILE A 1 164 ? -11.409 -42.439 4.837 1.00 19.35 203 ILE A CA 1
ATOM 1352 C C . ILE A 1 164 ? -11.995 -42.909 3.512 1.00 21.77 203 ILE A C 1
ATOM 1353 O O . ILE A 1 164 ? -12.408 -42.057 2.678 1.00 21.76 203 ILE A O 1
ATOM 1358 N N . THR A 1 165 ? -12.057 -44.211 3.273 1.00 19.98 204 THR A N 1
ATOM 1359 C CA . THR A 1 165 ? -12.676 -44.776 2.077 1.00 21.18 204 THR A CA 1
ATOM 1360 C C . THR A 1 165 ? -14.057 -44.155 1.928 1.00 19.58 204 THR A C 1
ATOM 1361 O O . THR A 1 165 ? -14.338 -43.654 0.812 1.00 20.95 204 THR A O 1
ATOM 1365 N N . ALA A 1 166 ? -14.824 -44.110 2.994 1.00 19.45 205 ALA A N 1
ATOM 1366 C CA . ALA A 1 166 ? -16.234 -43.652 2.912 1.00 19.82 205 ALA A CA 1
ATOM 1367 C C . ALA A 1 166 ? -16.253 -42.141 2.663 1.00 21.03 205 ALA A C 1
ATOM 1368 O O . ALA A 1 166 ? -17.098 -41.687 1.855 1.00 22.90 205 ALA A O 1
ATOM 1370 N N . LEU A 1 167 ? -15.377 -41.373 3.319 1.00 20.80 206 LEU A N 1
ATOM 1371 C CA . LEU A 1 167 ? -15.340 -39.887 3.158 1.00 21.39 206 LEU A CA 1
ATOM 1372 C C . LEU A 1 167 ? -14.968 -39.528 1.726 1.00 20.81 206 LEU A C 1
ATOM 1373 O O . LEU A 1 167 ? -15.522 -38.502 1.188 1.00 20.93 206 LEU A O 1
ATOM 1378 N N . LYS A 1 168 ? -14.008 -40.225 1.117 1.00 19.16 207 LYS A N 1
ATOM 1379 C CA . LYS A 1 168 ? -13.546 -39.998 -0.267 1.00 21.88 207 LYS A CA 1
ATOM 1380 C C . LYS A 1 168 ? -14.750 -40.169 -1.208 1.00 23.90 207 LYS A C 1
ATOM 1381 O O . LYS A 1 168 ? -14.981 -39.306 -2.069 1.00 27.77 207 LYS A O 1
ATOM 1387 N N . ILE A 1 169 ? -15.548 -41.189 -0.957 1.00 22.39 208 ILE A N 1
ATOM 1388 C CA . ILE A 1 169 ? -16.774 -41.451 -1.768 1.00 24.73 208 ILE A CA 1
ATOM 1389 C C . ILE A 1 169 ? -17.796 -40.365 -1.498 1.00 24.28 208 ILE A C 1
ATOM 1390 O O . ILE A 1 169 ? -18.395 -39.884 -2.503 1.00 30.21 208 ILE A O 1
ATOM 1395 N N . LYS A 1 170 ? -18.034 -39.983 -0.249 1.00 22.64 209 LYS A N 1
ATOM 1396 C CA . LYS A 1 170 ? -19.084 -38.992 0.132 1.00 22.39 209 LYS A CA 1
ATOM 1397 C C . LYS A 1 170 ? -18.800 -37.653 -0.567 1.00 24.76 209 LYS A C 1
ATOM 1398 O O . LYS A 1 170 ? -19.733 -37.093 -1.153 1.00 26.31 209 LYS A O 1
ATOM 1404 N N . TYR A 1 171 ? -17.572 -37.140 -0.505 1.00 23.95 210 TYR A N 1
ATOM 1405 C CA . TYR A 1 171 ? -17.274 -35.743 -0.911 1.00 24.29 210 TYR A CA 1
ATOM 1406 C C . TYR A 1 171 ? -16.760 -35.672 -2.349 1.00 26.17 210 TYR A C 1
ATOM 1407 O O . TYR A 1 171 ? -16.697 -34.508 -2.860 1.00 27.14 210 TYR A O 1
ATOM 1416 N N . ASN A 1 172 ? -16.435 -36.803 -2.991 1.00 26.30 211 ASN A N 1
ATOM 1417 C CA . ASN A 1 172 ? -15.857 -36.885 -4.359 1.00 31.06 211 ASN A CA 1
ATOM 1418 C C . ASN A 1 172 ? -16.825 -37.659 -5.255 1.00 37.41 211 ASN A C 1
ATOM 1419 O O . ASN A 1 172 ? -18.015 -37.321 -5.280 1.00 40.35 211 ASN A O 1
#

InterPro domains:
  IPR001699 T-box transcription factor [PTHR11267] (32-399)
  IPR002070 Transcription factor, Brachyury [PR00938] (19-44)
  IPR002070 Transcription factor, Brachyury [PR00938] (104-124)
  IPR002070 Transcription factor, Brachyury [PR00938] (164-181)
  IPR002070 Transcription factor, Brachyury [PR00938] (215-225)
  IPR002070 Transcription factor, Brachyury [PR00938] (276-291)
  IPR008967 p53-like transcription factor, DNA-binding domain superfamily [SSF49417] (42-222)
  IPR018186 Transcription factor, T-box, conserved site [PS01264] (125-143)
  IPR018186 Transcription factor, T-box, conserved site [PS01283] (51-70)
  IPR036960 T-box superfamily [G3DSA:2.60.40.820] (40-230)
  IPR046360 T-box transcription factor, DNA-binding domain [PF00907] (44-218)
  IPR046360 T-box transcription factor, DNA-binding domain [PR00937] (59-83)
  IPR046360 T-box transcription factor, DNA-binding domain [PR00937] (124-137)
  IPR046360 T-box transcription factor, DNA-binding domain [PR00937] (141-150)
  IPR046360 T-box transcription factor, DNA-binding domain [PR00937] (159-173)
  IPR046360 T-box transcription factor, DNA-binding domain [PR00937] (190-203)
  IPR046360 T-box transcription factor, DNA-binding domain [PR00937] (211-219)
  IPR046360 T-box transcription factor, DNA-binding domain [PS50252] (46-219)
  IPR046360 T-box transcription factor, DNA-binding domain [SM00425] (41-224)

Foldseek 3Di:
DKDKAWPPLVLLLVCVVLFHEAAAAAVFDWDPPWTKIAIDDDDQAFWKWKKKWKAFDDQFFWDQDPSDIDGDGGDDPFFPTAMAIQVVPTGGPNVPNVDIRTPGPATEHCHPPDDSHHHDDARTKIWMKMKIFTPPDPVRDIDIDTDVSNIHGYHNDDDHVVNVVSSVVVD

Sequence (171 aa):
ELRVGLEESELWLRFKELTNEMIVTKNGRRMFPVLKVNVSGLDPNAMYSFLLDFVAADNHRWKKYVNGEWVPGGKPE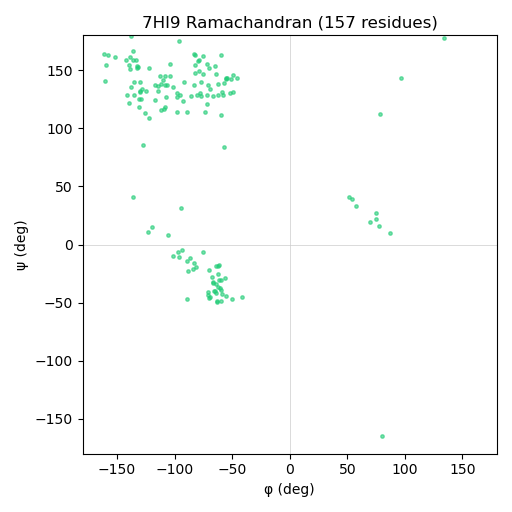PQAPSCVYIHPDSPNFGAHWMKAPVSSFSKVKLTNKLNGGGQIMLNSLHKYEPRIHIVRVGDPQRMMIITTSSHCFPETQFIAVTAYQNEEITALKIKYN

Organism: Homo sapiens (NCBI:txid9606)

Nearest PDB structures (foldseek):
  8a10-assembly1_A  TM=1.004E+00  e=3.579E-34  Homo sapiens
  6f59-assembly1_B  TM=9.787E-01  e=8.991E-32  Homo sapiens
  7hi8-assembly1_A  TM=9.679E-01  e=3.433E-31  Homo sapiens
  6zu8-assembly1_A  TM=9.689E-01  e=8.270E-30  Homo sapiens
  1xbr-assembly1_B  TM=9.659E-01  e=4.174E-29  Xenopus laevis

=== Feature glossary ===
A reading guide for the features in this record.

Start from the sequence.

  · Sequence gives the chain of amino acids in standard one-letter code (A=alanine, C=cysteine, …, Y=tyrosine), read N→C. It is the only feature that is directly encoded by the gene; all structural features are derived from the folded form of this sequence.

Fold it, and you get atomic coordinates and the backbone conformation that goes with them.

  · Structure coordinates are given as an mmCIF _atom_site loop: one row per atom with element, residue name, chain id, sequence number, and x/y/z position in Å. Only the four main-chain atoms per residue are included here; side chains are omitted to keep the record compact.

  · Backbone dihedral angles. Every residue except chain termini has a φ (preceding-C → N → Cα → C) and a ψ (N → Cα → C → next-N). They are reported in degrees following the IUPAC sign convention. Secondary structure is essentially a statement about which (φ, ψ) basin each residue occupies.

  · Eight-state secondary structure (DSSP): H is the canonical α-helix, G the tighter 3₁₀-helix, I the wider π-helix; E/B are β-structure, T and S are turns and bends, and '-' is everything else. DSSP derives these from the pattern of main-chain N–H···O=C hydrogen bonds, not from the sequence.

  · SS3 is a coarse helix/strand/coil call (letters a/b/c) made by the P-SEA algorithm from inter-Cα distances and dihedrals. It is less detailed than DSSP but needs only Cα positions.

Summarize the fold with a handful of shape descriptors and a per-residue structural alphabet.

  · Radius of gyration (Rg) is the root-mean-square distance of Cα atoms from their centroid — a single number for overall size and compactness. A globular domain of N residues has Rg ≈ 2.2·N^0.38 Å; an extended or disordered chain has a much larger Rg. The Cα contact count is the number of residue pairs whose Cα atoms are within 8 Å and are more than four positions apart in sequence — a standard proxy for tertiary packing density. The bounding box is the smallest axis-aligned box enclosing all Cα atoms.

  · 3Di is Foldseek's structural alphabet. Each residue is assigned one of twenty discrete states based on how its Cα sits relative to its spatial (not sequential) neighbors. Aligning 3Di strings finds structural homologs roughly as well as full 3D superposition, but orders of magnitude faster.

  · Solvent-accessible surface area (SASA) is the area in Å² traced out by the centre of a 1.4 Å probe sphere (a water molecule) rolled over the protein's van der Waals surface (Shrake–Rupley / Lee–Richards construction). Buried residues have near-zero SASA; fully exposed residues can exceed 200 Å². The total SASA scales roughly with the number of surface residues.

Ask how reliable the model is.

  · For AlphaFold models, the B-factor field carries pLDDT — the model's own estimate of local accuracy on a 0–100 scale. Regions with pLDDT<50 should be treated as essentially unmodeled; they often correspond to intrinsically disordered segments.

  · For experimental (PDB) structures, the B-factor (temperature factor) quantifies the positional spread of each atom in the crystal — a combination of thermal vibration and static disorder — in units of Å². High B-factors mark flexible loops or poorly resolved regions; low B-factors mark the rigid, well-ordered core.

  · Predicted Aligned Error (PAE) is an AlphaFold confidence matrix: entry (i, j) is the expected error in the position of residue j, in ångströms, when the prediction is superimposed on the true structure at residue i. Low PAE within a block of residues means that block is internally rigid and well-predicted; high PAE between two blocks means their relative placement is uncertain even if each block individually is confident.

Place it in context: what it resembles, what it is annotated as, and how it looks.

  · Structural nearest neighbors (via Foldseek easy-search vs the PDB). Reported per hit: target PDB id, E-value, and alignment TM-score. A TM-score above ~0.5 is the conventional threshold for 'same fold'.

  · Functional annotations link the protein to curated databases. InterPro entries identify conserved domains and families by matching the sequence against member-database signatures (Pfam, PROSITE, CDD, …). Gene Ontology (GO) terms describe molecular function, biological process, and cellular component in a controlled vocabulary. CATH places the structure in a hierarchical fold classification (Class/Architecture/Topology/Homologous-superfamily). The organism is the source species.

  · The contact map is a binary N×N matrix image: pixel (i, j) is dark where Cα_i and Cα_j are within 8 Å and |i−j|>4. Because the |i−j|>4 filter removes local helical contacts, off-diagonal stripes parallel to the main diagonal indicate parallel β-sheets; stripes perpendicular to it indicate antiparallel β-sheets. The Ramachandran plot scatters every residue's (φ, ψ) pair against the sterically allowed regions. The PAE heatmap ren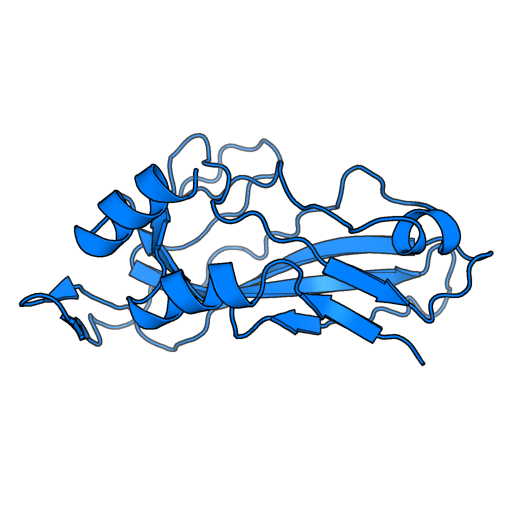ders the predicted-aligned-error matrix.

  · Six rendered views show the 3D structure from the faces of a cube — i.e. along ±x, ±y, ±z. Rendering representation is drawn randomly per protein from cartoon (secondary-structure ribbons), sticks (backbone bonds), or molecular surface; coloring is either N→C rainbow (blue at the N-terminus through red at the C-terminus) or one color per chain.